Protein AF-A0A9X0DC06-F1 (afdb_monomer_lite)

Sequence (372 aa):
MKLTGHAGETVLLCQMCNAIAQGFMQPWIPALPPPTAPATPSKDKSEKAEKTKDDRVIEYALNTTNGQETKNLVPISTRHPLITSWVFCKQLLNQQMPKNLGHDDENLHSQGPMCRALCAVEMLSLQNNGLPEFTGTCPTLPEIVKLVDGCQWSDNLAELQMWSRLSVLAFNAENHSLVLHCGQRAVAFAESDKCLTKRQPKKPDSIFQHKLVVEQEMLYYGSVVMGQSLMKNMQGKNEIRRDALVCFVNACRFGQKAGNYDLVIAAARHYWNAIKPFIVEPIERELLREPMEAVLECIAAVAANEVGKEDEDDDEDTESAPEKKASKKPVSSKGEKEKKAKDKEGDKKKDKEKEKGKPGQYNHTLCLLRYH

Organism: NCBI:txid174260

Structure (mmCIF, N/CA/C/O backbone):
data_AF-A0A9X0DC06-F1
#
_entry.id   AF-A0A9X0DC06-F1
#
loop_
_atom_site.group_PDB
_atom_site.id
_atom_site.type_symbol
_atom_site.label_atom_id
_atom_site.label_alt_id
_atom_site.label_comp_id
_atom_site.label_asym_id
_atom_site.label_entity_id
_atom_site.label_seq_id
_atom_site.pdbx_PDB_ins_code
_atom_site.Cartn_x
_atom_site.Cartn_y
_atom_site.Cartn_z
_atom_site.occupancy
_atom_site.B_iso_or_equiv
_atom_site.auth_seq_id
_atom_site.auth_comp_id
_atom_site.auth_asym_id
_atom_site.auth_atom_id
_atom_site.pdbx_PDB_model_num
ATOM 1 N N . MET A 1 1 ? -17.030 4.900 -24.691 1.00 37.75 1 MET A N 1
ATOM 2 C CA . MET A 1 1 ? -16.760 3.710 -25.533 1.00 37.75 1 MET A CA 1
ATOM 3 C C . MET A 1 1 ? -16.316 4.172 -26.913 1.00 37.75 1 MET A C 1
ATOM 5 O O . MET A 1 1 ? -17.146 4.745 -27.605 1.00 37.75 1 MET A O 1
ATOM 9 N N . LYS A 1 2 ? -15.026 4.003 -27.244 1.00 32.59 2 LYS A N 1
ATOM 10 C CA . LYS A 1 2 ? -14.332 4.129 -28.556 1.00 32.59 2 LYS A CA 1
ATOM 11 C C . LYS A 1 2 ? -12.847 4.353 -28.197 1.00 32.59 2 LYS A C 1
ATOM 13 O O . LYS A 1 2 ? -12.585 5.307 -27.486 1.00 32.59 2 LYS A O 1
ATOM 18 N N . LEU A 1 3 ? -11.845 3.542 -28.529 1.00 32.47 3 LEU A N 1
ATOM 19 C CA . LEU A 1 3 ? -11.693 2.437 -29.469 1.00 32.47 3 LEU A CA 1
ATOM 20 C C . LEU A 1 3 ? -10.986 1.260 -28.764 1.00 32.47 3 LEU A C 1
ATOM 22 O O . LEU A 1 3 ? -9.855 1.406 -28.319 1.00 32.47 3 LEU A O 1
ATOM 26 N N . THR A 1 4 ? -11.603 0.084 -28.700 1.00 39.72 4 THR A N 1
ATOM 27 C CA . THR A 1 4 ? -10.921 -1.164 -28.313 1.00 39.72 4 THR A CA 1
ATOM 28 C C . THR A 1 4 ? -10.994 -2.112 -29.496 1.00 39.72 4 THR A C 1
ATOM 30 O O . THR A 1 4 ? -11.891 -2.944 -29.579 1.00 39.72 4 THR A O 1
ATOM 33 N N . GLY A 1 5 ? -10.107 -1.891 -30.464 1.00 37.91 5 GLY A N 1
ATOM 34 C CA . GLY A 1 5 ? -9.973 -2.752 -31.640 1.00 37.91 5 GLY A CA 1
ATOM 35 C C . GLY A 1 5 ? -8.599 -3.407 -31.783 1.00 37.91 5 GLY A C 1
ATOM 36 O O . GLY A 1 5 ? -8.527 -4.451 -32.410 1.00 37.91 5 GLY A O 1
ATOM 37 N N . HIS A 1 6 ? -7.526 -2.829 -31.224 1.00 48.56 6 HIS A N 1
ATOM 38 C CA . HIS A 1 6 ? -6.139 -3.316 -31.396 1.00 48.56 6 HIS A CA 1
ATOM 39 C C . HIS A 1 6 ? -5.287 -3.293 -30.105 1.00 48.56 6 HIS A C 1
ATOM 41 O O . HIS A 1 6 ? -4.190 -3.832 -30.090 1.00 48.56 6 HIS A O 1
ATOM 47 N N . ALA A 1 7 ? -5.779 -2.734 -28.990 1.00 56.78 7 ALA A N 1
ATOM 48 C CA . ALA A 1 7 ? -5.004 -2.649 -27.740 1.00 56.78 7 ALA A CA 1
ATOM 49 C C . ALA A 1 7 ? -4.818 -4.007 -27.025 1.00 56.78 7 ALA A C 1
ATOM 51 O O . ALA A 1 7 ? -3.958 -4.137 -26.159 1.00 56.78 7 ALA A O 1
ATOM 52 N N . GLY A 1 8 ? -5.621 -5.021 -27.370 1.00 68.88 8 GLY A N 1
ATOM 53 C CA . GLY A 1 8 ? -5.558 -6.342 -26.736 1.00 68.88 8 GLY A CA 1
ATOM 54 C C . GLY A 1 8 ? -4.259 -7.093 -27.030 1.00 68.88 8 GLY A C 1
ATOM 55 O O . GLY A 1 8 ? -3.718 -7.735 -26.137 1.00 68.88 8 GLY A O 1
ATOM 56 N N . GLU A 1 9 ? -3.723 -6.963 -28.245 1.00 82.75 9 GLU A N 1
ATOM 57 C CA . GLU A 1 9 ? -2.488 -7.644 -28.654 1.00 82.75 9 GLU A CA 1
ATOM 58 C C . GLU A 1 9 ? -1.273 -7.104 -27.895 1.00 82.75 9 GLU A C 1
ATOM 60 O O . GLU A 1 9 ? -0.453 -7.873 -27.397 1.00 82.75 9 GLU A O 1
ATOM 65 N N . THR A 1 10 ? -1.184 -5.782 -27.732 1.00 85.31 10 THR A N 1
ATOM 66 C CA . THR A 1 10 ? -0.095 -5.158 -26.974 1.00 85.31 10 THR A CA 1
ATOM 67 C C . THR A 1 10 ? -0.200 -5.448 -25.477 1.00 85.31 10 THR A C 1
ATOM 69 O O . THR A 1 10 ? 0.815 -5.701 -24.833 1.00 85.31 10 THR A O 1
ATOM 72 N N . VAL A 1 11 ? -1.413 -5.470 -24.912 1.00 88.50 11 VAL A N 1
ATOM 73 C CA . VAL A 1 11 ? -1.619 -5.882 -23.513 1.00 88.50 11 VAL A CA 1
ATOM 74 C C . VAL A 1 11 ? -1.198 -7.339 -23.308 1.00 88.50 11 VAL A C 1
ATOM 76 O O . VAL A 1 11 ? -0.498 -7.634 -22.339 1.00 88.50 11 VAL A O 1
ATOM 79 N N . LEU A 1 12 ? -1.561 -8.233 -24.233 1.00 89.94 12 LEU A N 1
ATOM 80 C CA . LEU A 1 12 ? -1.152 -9.636 -24.192 1.00 89.94 12 LEU A CA 1
ATOM 81 C C . LEU A 1 12 ? 0.372 -9.779 -24.288 1.00 89.94 12 LEU A C 1
ATOM 83 O O . LEU A 1 12 ? 0.961 -10.510 -23.496 1.00 89.94 12 LEU A O 1
ATOM 87 N N . LEU A 1 13 ? 1.023 -9.036 -25.190 1.00 90.38 13 LEU A N 1
ATOM 88 C CA . LEU A 1 13 ? 2.484 -8.986 -25.285 1.00 90.38 13 LEU A CA 1
ATOM 89 C C . LEU A 1 13 ? 3.114 -8.599 -23.941 1.00 90.38 13 LEU A C 1
ATOM 91 O O . LEU A 1 13 ? 4.020 -9.284 -23.475 1.00 90.38 13 LEU A O 1
ATOM 95 N N . CYS A 1 14 ? 2.618 -7.541 -23.290 1.00 89.69 14 CYS A N 1
ATOM 96 C CA . CYS A 1 14 ? 3.100 -7.126 -21.973 1.00 89.69 14 CYS A CA 1
ATOM 97 C C . CYS A 1 14 ? 2.966 -8.243 -20.932 1.00 89.69 14 CYS A C 1
ATOM 99 O O . CYS A 1 14 ? 3.916 -8.519 -20.202 1.00 89.69 14 CYS A O 1
ATOM 101 N N . GLN A 1 15 ? 1.809 -8.905 -20.875 1.00 90.81 15 GLN A N 1
ATOM 102 C CA . GLN A 1 15 ? 1.564 -9.998 -19.933 1.00 90.81 15 GLN A CA 1
ATOM 103 C C . GLN A 1 15 ? 2.491 -11.192 -20.191 1.00 90.81 15 GLN A C 1
ATOM 105 O O . GLN A 1 15 ? 3.092 -11.710 -19.252 1.00 90.81 15 GLN A O 1
ATOM 110 N N . MET A 1 16 ? 2.668 -11.585 -21.456 1.00 92.38 16 MET A N 1
ATOM 111 C CA . MET A 1 16 ? 3.573 -12.670 -21.843 1.00 92.38 16 MET A CA 1
ATOM 112 C C . MET A 1 16 ? 5.028 -12.335 -21.516 1.00 92.38 16 MET A C 1
ATOM 114 O O . MET A 1 16 ? 5.713 -13.150 -20.906 1.00 92.38 16 MET A O 1
ATOM 118 N N . CYS A 1 17 ? 5.503 -11.137 -21.869 1.00 91.06 17 CYS A N 1
ATOM 119 C CA . CYS A 1 17 ? 6.860 -10.697 -21.549 1.00 91.06 17 CYS A CA 1
ATOM 120 C C . CYS A 1 17 ? 7.110 -10.681 -20.037 1.00 91.06 17 CYS A C 1
ATOM 122 O O . CYS A 1 17 ? 8.168 -11.127 -19.597 1.00 91.06 17 CYS A O 1
ATOM 124 N N . ASN A 1 18 ? 6.135 -10.217 -19.247 1.00 90.56 18 ASN A N 1
ATOM 125 C CA . ASN A 1 18 ? 6.227 -10.235 -17.791 1.00 90.56 18 ASN A CA 1
ATOM 126 C C . ASN A 1 18 ? 6.327 -11.669 -17.247 1.00 90.56 18 ASN A C 1
ATOM 128 O O . ASN A 1 18 ? 7.244 -11.968 -16.488 1.00 90.56 18 ASN A O 1
ATOM 132 N N . ALA A 1 19 ? 5.430 -12.563 -17.674 1.00 90.44 19 ALA A N 1
ATOM 133 C CA . ALA A 1 19 ? 5.401 -13.953 -17.219 1.00 90.44 19 ALA A CA 1
ATOM 134 C C . ALA A 1 19 ? 6.678 -14.720 -17.600 1.00 90.44 19 ALA A C 1
ATOM 136 O O . ALA A 1 19 ? 7.254 -15.427 -16.775 1.00 90.44 19 ALA A O 1
ATOM 137 N N . ILE A 1 20 ? 7.153 -14.543 -18.836 1.00 89.31 20 ILE A N 1
ATOM 138 C CA . ILE A 1 20 ? 8.396 -15.152 -19.323 1.00 89.31 20 ILE A CA 1
ATOM 139 C C . ILE A 1 20 ? 9.573 -14.708 -18.454 1.00 89.31 20 ILE A C 1
ATOM 141 O O . ILE A 1 20 ? 10.343 -15.540 -17.980 1.00 89.31 20 ILE A O 1
ATOM 145 N N . ALA A 1 21 ? 9.700 -13.407 -18.204 1.00 87.69 21 ALA A N 1
ATOM 146 C CA . ALA A 1 21 ? 10.814 -12.897 -17.428 1.00 87.69 21 ALA A CA 1
ATOM 147 C C . ALA A 1 21 ? 10.747 -13.293 -15.948 1.00 87.69 21 ALA A C 1
ATOM 149 O O . ALA A 1 21 ? 11.779 -13.607 -15.361 1.00 87.69 21 ALA A O 1
ATOM 150 N N . GLN A 1 22 ? 9.554 -13.359 -15.351 1.00 87.31 22 GLN A N 1
ATOM 151 C CA . GLN A 1 22 ? 9.376 -13.933 -14.013 1.00 87.31 22 GLN A CA 1
ATOM 152 C C . GLN A 1 22 ? 9.826 -15.401 -13.963 1.00 87.31 22 GLN A C 1
ATOM 154 O O . GLN A 1 22 ? 10.554 -15.781 -13.045 1.00 87.31 22 GLN A O 1
ATOM 159 N N . GLY A 1 23 ? 9.468 -16.200 -14.975 1.00 85.56 23 GLY A N 1
ATOM 160 C CA . GLY A 1 23 ? 9.921 -17.586 -15.106 1.00 85.56 23 GLY A CA 1
ATOM 161 C C . GLY A 1 23 ? 11.443 -17.711 -15.195 1.00 85.56 23 GLY A C 1
ATOM 162 O O . GLY A 1 23 ? 12.029 -18.574 -14.548 1.00 85.56 23 GLY A O 1
ATOM 163 N N . PHE A 1 24 ? 12.098 -16.812 -15.930 1.00 83.50 24 PHE A N 1
ATOM 164 C CA . PHE A 1 24 ? 13.556 -16.803 -16.040 1.00 83.50 24 PHE A CA 1
ATOM 165 C C . PHE A 1 24 ? 14.287 -16.294 -14.792 1.00 83.50 24 PHE A C 1
ATOM 167 O O . PHE A 1 24 ? 15.377 -16.774 -14.493 1.00 83.50 24 PHE A O 1
ATOM 174 N N . MET A 1 25 ? 13.704 -15.357 -14.039 1.00 84.38 25 MET A N 1
ATOM 175 C CA . MET A 1 25 ? 14.297 -14.867 -12.789 1.00 84.38 25 MET A CA 1
ATOM 176 C C . MET A 1 25 ? 14.219 -15.900 -11.657 1.00 84.38 25 MET A C 1
ATOM 178 O O . MET A 1 25 ? 15.066 -15.887 -10.764 1.00 84.38 25 MET A O 1
ATOM 182 N N . GLN A 1 26 ? 13.226 -16.799 -11.678 1.00 81.38 26 GLN A N 1
ATOM 183 C CA . GLN A 1 26 ? 12.922 -17.730 -10.583 1.00 81.38 26 GLN A CA 1
ATOM 184 C C . GLN A 1 26 ? 14.123 -18.576 -10.100 1.00 81.38 26 GLN A C 1
ATOM 186 O O . GLN A 1 26 ? 14.298 -18.684 -8.884 1.00 81.38 26 GLN A O 1
ATOM 191 N N . PRO A 1 27 ? 14.998 -19.117 -10.972 1.00 80.50 27 PRO A N 1
ATOM 192 C CA . PRO A 1 27 ? 16.186 -19.864 -10.551 1.00 80.50 27 PRO A CA 1
ATOM 193 C C . PRO A 1 27 ? 17.281 -19.014 -9.891 1.00 80.50 27 PRO A C 1
ATOM 195 O O . PRO A 1 27 ? 18.172 -19.569 -9.253 1.00 80.50 27 PRO A O 1
ATOM 198 N N . TRP A 1 28 ? 17.269 -17.688 -10.060 1.00 72.50 28 TRP A N 1
ATOM 199 C CA . TRP A 1 28 ? 18.312 -16.800 -9.526 1.00 72.50 28 TRP A CA 1
ATOM 200 C C . TRP A 1 28 ? 17.945 -16.162 -8.196 1.00 72.50 28 TRP A C 1
ATOM 202 O O . TRP A 1 28 ? 18.800 -15.535 -7.570 1.00 72.50 28 TRP A O 1
ATOM 212 N N . ILE A 1 29 ? 16.689 -16.292 -7.772 1.00 73.31 29 ILE A N 1
ATOM 213 C CA . ILE A 1 29 ? 16.253 -15.829 -6.461 1.00 73.31 29 ILE A CA 1
ATOM 214 C C . ILE A 1 29 ? 16.971 -16.702 -5.425 1.00 73.31 29 ILE A C 1
ATOM 216 O O . ILE A 1 29 ? 16.759 -17.918 -5.416 1.00 73.31 29 ILE A O 1
ATOM 220 N N . PRO A 1 30 ? 17.831 -16.127 -4.561 1.00 68.62 30 PRO A N 1
ATOM 221 C CA . PRO A 1 30 ? 18.545 -16.913 -3.569 1.00 68.62 30 PRO A CA 1
ATOM 222 C C . PRO A 1 30 ? 17.551 -17.679 -2.696 1.00 68.62 30 PRO A C 1
ATOM 224 O O . PRO A 1 30 ? 16.641 -17.085 -2.112 1.00 68.62 30 PRO A O 1
ATOM 227 N N . ALA A 1 31 ? 17.717 -18.999 -2.599 1.00 62.94 31 ALA A N 1
ATOM 228 C CA . ALA A 1 31 ? 16.941 -19.790 -1.657 1.00 62.94 31 ALA A CA 1
ATOM 229 C C . ALA A 1 31 ? 17.215 -19.270 -0.239 1.00 62.94 31 ALA A C 1
ATOM 231 O O . ALA A 1 31 ? 18.373 -19.066 0.136 1.00 62.94 31 ALA A O 1
ATOM 232 N N . LEU A 1 32 ? 16.159 -19.058 0.551 1.00 52.00 32 LEU A N 1
ATOM 233 C CA . LEU A 1 32 ? 16.320 -18.741 1.968 1.00 52.00 32 LEU A CA 1
ATOM 234 C C . LEU A 1 32 ? 17.136 -19.873 2.610 1.00 52.00 32 LEU A C 1
ATOM 236 O O . LEU A 1 32 ? 16.722 -21.033 2.511 1.00 52.00 32 LEU A O 1
ATOM 240 N N . PRO A 1 33 ? 18.296 -19.589 3.230 1.00 48.53 33 PRO A N 1
ATOM 241 C CA . PRO A 1 33 ? 19.086 -20.647 3.830 1.00 48.53 33 PRO A CA 1
ATOM 242 C C . PRO A 1 33 ? 18.276 -21.289 4.968 1.00 48.53 33 PRO A C 1
ATOM 244 O O . PRO A 1 33 ? 17.746 -20.564 5.818 1.00 48.53 33 PRO A O 1
ATOM 247 N N . PRO A 1 34 ? 18.169 -22.631 5.032 1.00 45.00 34 PRO A N 1
ATOM 248 C CA . PRO A 1 34 ? 17.686 -23.282 6.239 1.00 45.00 34 PRO A CA 1
ATOM 249 C C . PRO A 1 34 ? 18.628 -22.932 7.409 1.00 45.00 34 PRO A C 1
ATOM 251 O O . PRO A 1 34 ? 19.817 -22.701 7.173 1.00 45.00 34 PRO A O 1
ATOM 254 N N . PRO A 1 35 ? 18.158 -22.915 8.673 1.00 51.41 35 PRO A N 1
ATOM 255 C CA . PRO A 1 35 ? 18.914 -22.382 9.818 1.00 51.41 35 PRO A CA 1
ATOM 256 C C . PRO A 1 35 ? 20.259 -23.066 10.135 1.00 51.41 35 PRO A C 1
ATOM 258 O O . PRO A 1 35 ? 20.906 -22.711 11.113 1.00 51.41 35 PRO A O 1
ATOM 261 N N . THR A 1 36 ? 20.682 -24.075 9.374 1.00 46.16 36 THR A N 1
ATOM 262 C CA . THR A 1 36 ? 21.887 -24.874 9.626 1.00 46.16 36 THR A CA 1
ATOM 263 C C . THR A 1 36 ? 22.417 -25.484 8.324 1.00 46.16 36 THR A C 1
ATOM 265 O O . THR A 1 36 ? 22.224 -26.663 8.058 1.00 46.16 36 THR A O 1
ATOM 268 N N . ALA A 1 37 ? 23.116 -24.707 7.494 1.00 37.41 37 ALA A N 1
ATOM 269 C CA . ALA A 1 37 ? 24.049 -25.278 6.517 1.00 37.41 37 ALA A CA 1
ATOM 270 C C . ALA A 1 37 ? 25.133 -24.260 6.109 1.00 37.41 37 ALA A C 1
ATOM 272 O O . ALA A 1 37 ? 24.798 -23.121 5.779 1.00 37.41 37 ALA A O 1
ATOM 273 N N . PRO A 1 38 ? 26.426 -24.635 6.119 1.00 39.84 38 PRO A N 1
ATOM 274 C CA . PRO A 1 38 ? 27.499 -23.789 5.605 1.00 39.84 38 PRO A CA 1
ATOM 275 C C . PRO A 1 38 ? 27.476 -23.726 4.069 1.00 39.84 38 PRO A C 1
ATOM 277 O O . PRO A 1 38 ? 27.311 -24.738 3.390 1.00 39.84 38 PRO A O 1
ATOM 280 N N . ALA A 1 39 ? 27.658 -22.519 3.531 1.00 37.78 39 ALA A N 1
ATOM 281 C CA . ALA A 1 39 ? 27.625 -22.228 2.102 1.00 37.78 39 ALA A CA 1
ATOM 282 C C . ALA A 1 39 ? 28.850 -22.792 1.358 1.00 37.78 39 ALA A C 1
ATOM 284 O O . ALA A 1 39 ? 29.994 -22.520 1.726 1.00 37.78 39 ALA A O 1
ATOM 285 N N . THR A 1 40 ? 28.613 -23.514 0.262 1.00 35.03 40 THR A N 1
ATOM 286 C CA . THR A 1 40 ? 29.635 -23.872 -0.736 1.00 35.03 40 THR A CA 1
ATOM 287 C C . THR A 1 40 ? 29.491 -23.002 -1.990 1.00 35.03 40 THR A C 1
ATOM 289 O O . THR A 1 40 ? 28.387 -22.926 -2.531 1.00 35.03 40 THR A O 1
ATOM 292 N N . PRO A 1 41 ? 30.569 -22.379 -2.503 1.00 38.69 41 PRO A N 1
ATOM 293 C CA . PRO A 1 41 ? 30.513 -21.563 -3.715 1.00 38.69 41 PRO A CA 1
ATOM 294 C C . PRO A 1 41 ? 30.568 -22.433 -4.984 1.00 38.69 41 PRO A C 1
ATOM 296 O O . PRO A 1 41 ? 31.424 -23.311 -5.102 1.00 38.69 41 PRO A O 1
ATOM 299 N N . SER A 1 42 ? 29.683 -22.167 -5.952 1.00 39.44 42 SER A N 1
ATOM 300 C CA . SER A 1 42 ? 29.650 -22.836 -7.268 1.00 39.44 42 SER A CA 1
ATOM 301 C C . SER A 1 42 ? 30.023 -21.880 -8.418 1.00 39.44 42 SER A C 1
ATOM 303 O O . SER A 1 42 ? 29.885 -20.669 -8.302 1.00 39.44 42 SER A O 1
ATOM 305 N N . LYS A 1 43 ? 30.582 -22.453 -9.497 1.00 37.09 43 LYS A N 1
ATOM 306 C CA . LYS A 1 43 ? 31.331 -21.824 -10.613 1.00 37.09 43 LYS A CA 1
ATOM 307 C C . LYS A 1 43 ? 30.521 -20.864 -11.508 1.00 37.09 43 LYS A C 1
ATOM 309 O O . LYS A 1 43 ? 29.455 -21.206 -11.993 1.00 37.09 43 LYS A O 1
ATOM 314 N N . ASP A 1 44 ? 31.160 -19.759 -11.904 1.00 47.25 44 ASP A N 1
ATOM 315 C CA . ASP A 1 44 ? 30.485 -18.490 -12.231 1.00 47.25 44 ASP A CA 1
ATOM 316 C C . ASP A 1 44 ? 30.731 -17.943 -13.666 1.00 47.25 44 ASP A C 1
ATOM 318 O O . ASP A 1 44 ? 30.886 -16.742 -13.881 1.00 47.25 44 ASP A O 1
ATOM 322 N N . LYS A 1 45 ? 30.860 -18.800 -14.694 1.00 37.03 45 LYS A N 1
ATOM 323 C CA . LYS A 1 45 ? 31.166 -18.320 -16.072 1.00 37.03 45 LYS A CA 1
ATOM 324 C C . LYS A 1 45 ? 30.174 -18.701 -17.173 1.00 37.03 45 LYS A C 1
ATOM 326 O O . LYS A 1 45 ? 30.210 -18.064 -18.220 1.00 37.03 45 LYS A O 1
ATOM 331 N N . SER A 1 46 ? 29.265 -19.650 -16.940 1.00 41.22 46 SER A N 1
ATOM 332 C CA . SER A 1 46 ? 28.209 -19.999 -17.910 1.00 41.22 46 SER A CA 1
ATOM 333 C C . SER A 1 46 ? 26.892 -19.244 -17.671 1.00 41.22 46 SER A C 1
ATOM 335 O O . SER A 1 46 ? 26.135 -19.037 -18.611 1.00 41.22 46 SER A O 1
ATOM 337 N N . GLU A 1 47 ? 26.631 -18.776 -16.445 1.00 50.22 47 GLU A N 1
ATOM 338 C CA . GLU A 1 47 ? 25.340 -18.173 -16.067 1.00 50.22 47 GLU A CA 1
ATOM 339 C C . GLU A 1 47 ? 25.118 -16.745 -16.596 1.00 50.22 47 GLU A C 1
ATOM 341 O O . GLU A 1 47 ? 23.981 -16.329 -16.797 1.00 50.22 47 GLU A O 1
ATOM 346 N N . LYS A 1 48 ? 26.178 -15.964 -16.850 1.00 48.81 48 LYS A N 1
ATOM 347 C CA . LYS A 1 48 ? 26.049 -14.549 -17.265 1.00 48.81 48 LYS A CA 1
ATOM 348 C C . LYS A 1 48 ? 25.417 -14.349 -18.652 1.00 48.81 48 LYS A C 1
ATOM 350 O O . LYS A 1 48 ? 24.810 -13.307 -18.897 1.00 48.81 48 LYS A O 1
ATOM 355 N N . ALA A 1 49 ? 25.578 -15.313 -19.560 1.00 45.12 49 ALA A N 1
ATOM 356 C CA . ALA A 1 49 ? 25.082 -15.222 -20.938 1.00 45.12 49 ALA A CA 1
ATOM 357 C C . ALA A 1 49 ? 23.593 -15.594 -21.069 1.00 45.12 49 ALA A C 1
ATOM 359 O O . ALA A 1 49 ? 22.919 -15.136 -21.989 1.00 45.12 49 ALA A O 1
ATOM 360 N N . GLU A 1 50 ? 23.078 -16.410 -20.148 1.00 51.66 50 GLU A N 1
ATOM 361 C CA . GLU A 1 50 ? 21.647 -16.709 -20.045 1.00 51.66 50 GLU A CA 1
ATOM 362 C C . GLU A 1 50 ? 20.929 -15.572 -19.310 1.00 51.66 50 GLU A C 1
ATOM 364 O O . GLU A 1 50 ? 19.945 -15.047 -19.821 1.00 51.66 50 GLU A O 1
ATOM 369 N N . LYS A 1 51 ? 21.566 -15.039 -18.253 1.00 55.16 51 LYS A N 1
ATOM 370 C CA . LYS A 1 51 ? 21.112 -13.874 -17.476 1.00 55.16 51 LYS A CA 1
ATOM 371 C C . LYS A 1 51 ? 20.816 -12.596 -18.273 1.00 55.16 51 LYS A C 1
ATOM 373 O O . LYS A 1 51 ? 20.088 -11.723 -17.815 1.00 55.16 51 LYS A O 1
ATOM 378 N N . THR A 1 52 ? 21.386 -12.461 -19.468 1.00 56.91 52 THR A N 1
ATOM 379 C CA . THR A 1 52 ? 21.245 -11.275 -20.331 1.00 56.91 52 THR A CA 1
ATOM 380 C C . THR A 1 52 ? 20.100 -11.367 -21.339 1.00 56.91 52 THR A C 1
ATOM 382 O O . THR A 1 52 ? 19.809 -10.370 -21.996 1.00 56.91 52 THR A O 1
ATOM 385 N N . LYS A 1 53 ? 19.438 -12.522 -21.501 1.00 59.25 53 LYS A N 1
ATOM 386 C CA . LYS A 1 53 ? 18.279 -12.645 -22.405 1.00 59.25 53 LYS A CA 1
ATOM 387 C C . LYS A 1 53 ? 16.992 -12.089 -21.785 1.00 59.25 53 LYS A C 1
ATOM 389 O O . LYS A 1 53 ? 16.147 -11.591 -22.523 1.00 59.25 53 LYS A O 1
ATOM 394 N N . ASP A 1 54 ? 16.898 -12.079 -20.461 1.00 58.59 54 ASP A N 1
ATOM 395 C CA . ASP A 1 54 ? 15.640 -11.850 -19.731 1.00 58.59 54 ASP A CA 1
ATOM 396 C C . ASP A 1 54 ? 15.345 -10.368 -19.520 1.00 58.59 54 ASP A C 1
ATOM 398 O O . ASP A 1 54 ? 14.227 -9.901 -19.745 1.00 58.59 54 ASP A O 1
ATOM 402 N N . ASP A 1 55 ? 16.396 -9.600 -19.236 1.00 70.50 55 ASP A N 1
ATOM 403 C CA . ASP A 1 55 ? 16.388 -8.139 -19.284 1.00 70.50 55 ASP A CA 1
ATOM 404 C C . ASP A 1 55 ? 15.891 -7.628 -20.650 1.00 70.50 55 ASP A C 1
ATOM 406 O O . ASP A 1 55 ? 15.049 -6.736 -20.724 1.00 70.50 55 ASP A O 1
ATOM 410 N N . ARG A 1 56 ? 16.302 -8.281 -21.750 1.00 78.81 56 ARG A N 1
ATOM 411 C CA . ARG A 1 56 ? 15.923 -7.872 -23.115 1.00 78.81 56 ARG A CA 1
ATOM 412 C C . ARG A 1 56 ? 14.437 -8.064 -23.408 1.00 78.81 56 ARG A C 1
ATOM 414 O O . ARG A 1 56 ? 13.892 -7.293 -24.194 1.00 78.81 56 ARG A O 1
ATOM 421 N N . VAL A 1 57 ? 13.779 -9.064 -22.813 1.00 86.44 57 VAL A N 1
ATOM 422 C CA . V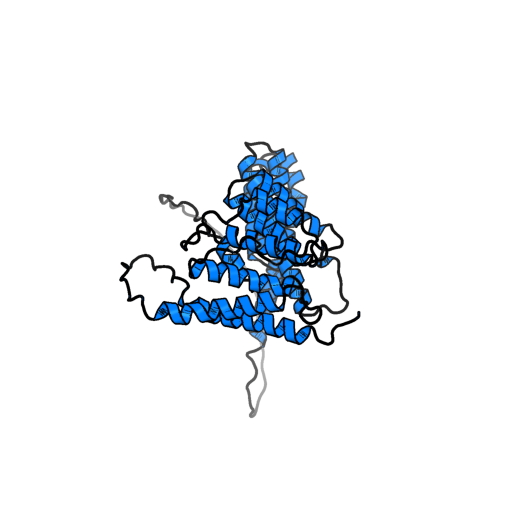AL A 1 57 ? 12.344 -9.322 -23.037 1.00 86.44 57 VAL A CA 1
ATOM 423 C C . VAL A 1 57 ? 11.488 -8.272 -22.328 1.00 86.44 57 VAL A C 1
ATOM 425 O O . VAL A 1 57 ? 10.581 -7.711 -22.949 1.00 86.44 57 VAL A O 1
ATOM 428 N N . ILE A 1 58 ? 11.788 -7.955 -21.062 1.00 88.00 58 ILE A N 1
ATOM 429 C CA . ILE A 1 58 ? 11.045 -6.910 -20.341 1.00 88.00 58 ILE A CA 1
ATOM 430 C C . ILE A 1 58 ? 11.349 -5.528 -20.926 1.00 88.00 58 ILE A C 1
ATOM 432 O O . ILE A 1 58 ? 10.423 -4.747 -21.154 1.00 88.00 58 ILE A O 1
ATOM 436 N N . GLU A 1 59 ? 12.616 -5.221 -21.223 1.00 87.56 59 GLU A N 1
ATOM 437 C CA . GLU A 1 59 ? 12.983 -3.945 -21.844 1.00 87.56 59 GLU A CA 1
ATOM 438 C C . GLU A 1 59 ? 12.305 -3.759 -23.200 1.00 87.56 59 GLU A C 1
ATOM 440 O O . GLU A 1 59 ? 11.831 -2.665 -23.503 1.00 87.56 59 GLU A O 1
ATOM 445 N N . TYR A 1 60 ? 12.193 -4.821 -24.005 1.00 87.62 60 TYR A N 1
ATOM 446 C CA . TYR A 1 60 ? 11.448 -4.767 -25.259 1.00 87.62 60 TYR A CA 1
ATOM 447 C C . TYR A 1 60 ? 9.986 -4.362 -25.036 1.00 87.62 60 TYR A C 1
ATOM 449 O O . TYR A 1 60 ? 9.501 -3.446 -25.703 1.00 87.62 60 TYR A O 1
ATOM 457 N N . ALA A 1 61 ? 9.290 -4.978 -24.075 1.00 88.69 61 ALA A N 1
ATOM 458 C CA . ALA A 1 61 ? 7.902 -4.634 -23.768 1.00 88.69 61 ALA A CA 1
ATOM 459 C C . ALA A 1 61 ? 7.759 -3.195 -23.238 1.00 88.69 61 ALA A C 1
ATOM 461 O O . ALA A 1 61 ? 6.870 -2.456 -23.676 1.00 88.69 61 ALA A O 1
ATOM 462 N N . LEU A 1 62 ? 8.654 -2.768 -22.340 1.00 87.81 62 LEU A N 1
ATOM 463 C CA . LEU A 1 62 ? 8.663 -1.412 -21.782 1.00 87.81 62 LEU A CA 1
ATOM 464 C C . LEU A 1 62 ? 8.913 -0.344 -22.851 1.00 87.81 62 LEU A C 1
ATOM 466 O O . LEU A 1 62 ? 8.227 0.683 -22.837 1.00 87.81 62 LEU A O 1
ATOM 470 N N . ASN A 1 63 ? 9.843 -0.606 -23.775 1.00 86.38 63 ASN A N 1
ATOM 471 C CA . ASN A 1 63 ? 10.173 0.269 -24.899 1.00 86.38 63 ASN A CA 1
ATOM 472 C C . ASN A 1 63 ? 9.057 0.300 -25.944 1.00 86.38 63 ASN A C 1
ATOM 474 O O . ASN A 1 63 ? 8.722 1.367 -26.443 1.00 86.38 63 ASN A O 1
ATOM 478 N N . THR A 1 64 ? 8.436 -0.841 -26.241 1.00 85.75 64 THR A N 1
ATOM 479 C CA . THR A 1 64 ? 7.326 -0.924 -27.207 1.00 85.75 64 THR A CA 1
ATOM 480 C C . THR A 1 64 ? 6.115 -0.123 -26.733 1.00 85.75 64 THR A C 1
ATOM 482 O O . THR A 1 64 ? 5.451 0.538 -27.529 1.00 85.75 64 THR A O 1
ATOM 485 N N . THR A 1 65 ? 5.846 -0.145 -25.426 1.00 85.50 65 THR A N 1
ATOM 486 C CA . THR A 1 65 ? 4.676 0.505 -24.816 1.00 85.50 65 THR A CA 1
ATOM 487 C C . THR A 1 65 ? 4.983 1.864 -24.188 1.00 85.50 65 THR A C 1
ATOM 489 O O . THR A 1 65 ? 4.221 2.350 -23.355 1.00 85.50 65 THR A O 1
ATOM 492 N N . ASN A 1 66 ? 6.101 2.493 -24.564 1.00 79.12 66 ASN A N 1
ATOM 493 C CA . ASN A 1 66 ? 6.598 3.740 -23.967 1.00 79.12 66 ASN A CA 1
ATOM 494 C C . ASN A 1 66 ? 5.7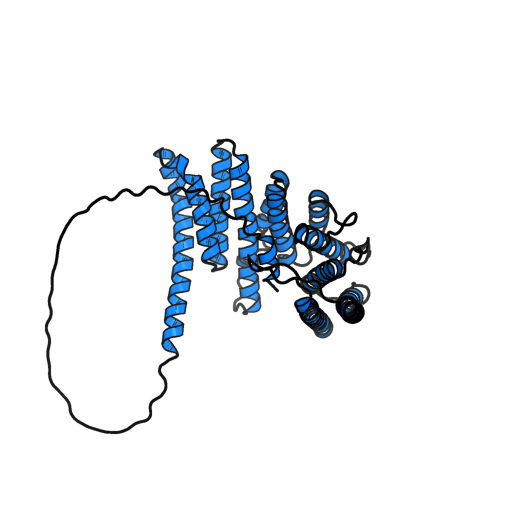42 4.992 -24.253 1.00 79.12 66 ASN A C 1
ATOM 496 O O . ASN A 1 66 ? 6.045 6.060 -23.729 1.00 79.12 66 ASN A O 1
ATOM 500 N N . GLY A 1 67 ? 4.693 4.868 -25.069 1.00 76.31 67 GLY A N 1
ATOM 501 C CA . GLY A 1 67 ? 3.774 5.953 -25.407 1.00 76.31 67 GLY A CA 1
ATOM 502 C C . GLY A 1 67 ? 4.069 6.683 -26.718 1.00 76.31 67 GLY A C 1
ATOM 503 O O . GLY A 1 67 ? 3.250 7.500 -27.123 1.00 76.31 67 GLY A O 1
ATOM 504 N N . GLN A 1 68 ? 5.168 6.359 -27.410 1.00 75.44 68 GLN A N 1
ATOM 505 C CA . GLN A 1 68 ? 5.527 6.980 -28.694 1.00 75.44 68 GLN A CA 1
ATOM 506 C C . GLN A 1 68 ? 4.564 6.608 -29.826 1.00 75.44 68 GLN A C 1
ATOM 508 O O . GLN A 1 68 ? 4.205 7.439 -30.657 1.00 75.44 68 GLN A O 1
ATOM 513 N N . GLU A 1 69 ? 4.115 5.353 -29.859 1.00 77.50 69 GLU A N 1
ATOM 514 C CA . GLU A 1 69 ? 3.175 4.868 -30.867 1.00 77.50 69 GLU A CA 1
ATOM 515 C C . GLU A 1 69 ? 1.786 4.681 -30.252 1.00 77.50 69 GLU A C 1
ATOM 517 O O . GLU A 1 69 ? 1.595 3.859 -29.355 1.00 77.50 69 GLU A O 1
ATOM 522 N N . THR A 1 70 ? 0.781 5.387 -30.780 1.00 79.69 70 THR A N 1
ATOM 523 C CA . THR A 1 70 ? -0.607 5.318 -30.282 1.00 79.69 70 THR A CA 1
ATOM 524 C C . THR A 1 70 ? -1.196 3.908 -30.329 1.00 79.69 70 THR A C 1
ATOM 526 O O . THR A 1 70 ? -1.993 3.543 -29.467 1.00 79.69 70 THR A O 1
ATOM 529 N N . LYS A 1 71 ? -0.776 3.095 -31.306 1.00 80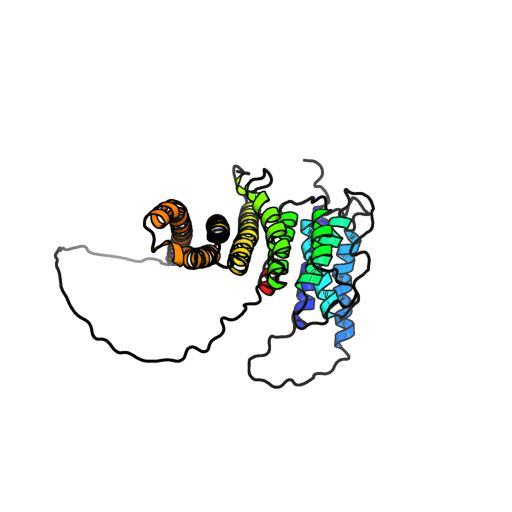.00 71 LYS A N 1
ATOM 530 C CA . LYS A 1 71 ? -1.170 1.684 -31.448 1.00 80.00 71 LYS A CA 1
ATOM 531 C C . LYS A 1 71 ? -0.644 0.778 -30.326 1.00 80.00 71 LYS A C 1
ATOM 533 O O . LYS A 1 71 ? -1.259 -0.249 -30.078 1.00 80.00 71 LYS A O 1
ATOM 538 N N . ASN A 1 72 ? 0.430 1.169 -29.635 1.00 82.75 72 ASN A N 1
ATOM 539 C CA . ASN A 1 72 ? 1.038 0.385 -28.554 1.00 82.75 72 ASN A CA 1
ATOM 540 C C . ASN A 1 72 ? 0.691 0.943 -27.163 1.00 82.75 72 ASN A C 1
ATOM 542 O O . ASN A 1 72 ? 1.313 0.566 -26.166 1.00 82.75 72 ASN A O 1
ATOM 546 N N . LEU A 1 73 ? -0.261 1.876 -27.076 1.00 83.44 73 LEU A N 1
ATOM 547 C CA . LEU A 1 73 ? -0.697 2.418 -25.796 1.00 83.44 73 LEU A CA 1
ATOM 548 C C . LEU A 1 73 ? -1.427 1.344 -24.995 1.00 83.44 73 LEU A C 1
ATOM 550 O O . LEU A 1 73 ? -2.422 0.773 -25.441 1.00 83.44 73 LEU A O 1
ATOM 554 N N . VAL A 1 74 ? -0.951 1.123 -23.775 1.00 86.50 74 VAL A N 1
ATOM 555 C CA . VAL A 1 74 ? -1.572 0.223 -22.802 1.00 86.50 74 VAL A CA 1
ATOM 556 C C . VAL A 1 74 ? -1.901 0.995 -21.521 1.00 86.50 74 VAL A C 1
ATOM 558 O O . VAL A 1 74 ? -1.277 2.024 -21.250 1.00 86.50 74 VAL A O 1
ATOM 561 N N . PRO A 1 75 ? -2.878 0.547 -20.717 1.00 89.06 75 PRO A N 1
ATOM 562 C CA . PRO A 1 75 ? -3.155 1.147 -19.414 1.00 89.06 75 PRO A CA 1
ATOM 563 C C . PRO A 1 75 ? -1.936 1.117 -18.482 1.00 89.06 75 PRO A C 1
ATOM 565 O O . PRO A 1 75 ? -1.128 0.187 -18.532 1.00 89.06 75 PRO A O 1
ATOM 568 N N . ILE A 1 76 ? -1.838 2.085 -17.564 1.00 88.94 76 ILE A N 1
ATOM 569 C CA . ILE A 1 76 ? -0.744 2.121 -16.579 1.00 88.94 76 ILE A CA 1
ATOM 570 C C . ILE A 1 76 ? -0.717 0.862 -15.699 1.00 88.94 76 ILE A C 1
ATOM 572 O O . ILE A 1 76 ? 0.356 0.368 -15.363 1.00 88.94 76 ILE A O 1
ATOM 576 N N . SER A 1 77 ? -1.883 0.278 -15.406 1.00 88.00 77 SER A N 1
ATOM 577 C CA . SER A 1 77 ? -2.002 -0.991 -14.681 1.00 88.00 77 SER A CA 1
ATOM 578 C C . SER A 1 77 ? -1.393 -2.179 -15.430 1.00 88.00 77 SER A C 1
ATOM 580 O O . SER A 1 77 ? -0.966 -3.132 -14.791 1.00 88.00 77 SER A O 1
ATOM 582 N N . THR A 1 78 ? -1.275 -2.122 -16.760 1.00 89.25 78 THR A N 1
ATOM 583 C CA . THR A 1 78 ? -0.543 -3.125 -17.551 1.00 89.25 78 THR A CA 1
ATOM 584 C C . THR A 1 78 ? 0.969 -2.894 -17.507 1.00 89.25 78 THR A C 1
ATOM 586 O O . THR A 1 78 ? 1.737 -3.854 -17.532 1.00 89.25 78 THR A O 1
ATOM 589 N N . ARG A 1 79 ? 1.420 -1.636 -17.416 1.00 89.75 79 ARG A N 1
ATOM 590 C CA . ARG A 1 79 ? 2.853 -1.309 -17.305 1.00 89.75 79 ARG A CA 1
ATOM 591 C C . ARG A 1 79 ? 3.418 -1.557 -15.914 1.00 89.75 79 ARG A C 1
ATOM 593 O O . ARG A 1 79 ? 4.602 -1.854 -15.808 1.00 89.75 79 ARG A O 1
ATOM 600 N N . HIS A 1 80 ? 2.610 -1.433 -14.865 1.00 91.38 80 HIS A N 1
ATOM 601 C CA . HIS A 1 80 ? 3.092 -1.552 -13.492 1.00 91.38 80 HIS A CA 1
ATOM 602 C C . HIS A 1 80 ? 3.809 -2.892 -13.217 1.00 91.38 80 HIS A C 1
ATOM 604 O O . HIS A 1 80 ? 4.983 -2.823 -12.856 1.00 91.38 80 HIS A O 1
ATOM 610 N N . PRO A 1 81 ? 3.232 -4.080 -13.504 1.00 91.44 81 PRO A N 1
ATOM 611 C CA . PRO A 1 81 ? 3.934 -5.351 -13.293 1.00 91.44 81 PRO A CA 1
ATOM 612 C C . PRO A 1 81 ? 5.238 -5.473 -14.093 1.00 91.44 81 PRO A C 1
ATOM 614 O O . PRO A 1 81 ? 6.223 -6.005 -13.587 1.00 91.44 81 PRO A O 1
ATOM 617 N N . LEU A 1 82 ? 5.278 -4.931 -15.318 1.00 90.38 82 LEU A N 1
ATOM 618 C CA . LEU A 1 82 ? 6.505 -4.895 -16.120 1.00 90.38 82 LEU A CA 1
ATOM 619 C C . LEU A 1 82 ? 7.598 -4.066 -15.445 1.00 90.38 82 LEU A C 1
ATOM 621 O O . LEU A 1 82 ? 8.749 -4.487 -15.428 1.00 90.38 82 LEU A O 1
ATOM 625 N N . ILE A 1 83 ? 7.251 -2.900 -14.891 1.00 91.94 83 ILE A N 1
ATOM 626 C CA . ILE A 1 83 ? 8.194 -2.051 -14.154 1.00 91.94 83 ILE A CA 1
ATOM 627 C C . ILE A 1 83 ? 8.683 -2.781 -12.903 1.00 91.94 83 ILE A C 1
ATOM 629 O O . ILE A 1 83 ? 9.888 -2.825 -12.677 1.00 91.94 83 ILE A O 1
ATOM 633 N N . THR A 1 84 ? 7.788 -3.403 -12.133 1.00 92.06 84 THR A N 1
ATOM 634 C CA . THR A 1 84 ? 8.147 -4.195 -10.948 1.00 92.06 84 THR A CA 1
ATOM 635 C C . THR A 1 84 ? 9.157 -5.291 -11.296 1.00 92.06 84 THR A C 1
ATOM 637 O O . THR A 1 84 ? 10.242 -5.345 -10.714 1.00 92.06 84 THR A O 1
ATOM 640 N N . SER A 1 85 ? 8.852 -6.114 -12.303 1.00 91.25 85 SER A N 1
ATOM 641 C CA . SER A 1 85 ? 9.743 -7.187 -12.759 1.00 91.25 85 SER A CA 1
ATOM 642 C C . SER A 1 85 ? 11.060 -6.651 -13.321 1.00 91.25 85 SER A C 1
ATOM 644 O O . SER A 1 85 ? 12.115 -7.230 -13.077 1.00 91.25 85 SER A O 1
ATOM 646 N N . TRP A 1 86 ? 11.028 -5.534 -14.048 1.00 91.19 86 TRP A N 1
ATOM 647 C CA . TRP A 1 86 ? 12.223 -4.905 -14.604 1.00 91.19 86 TRP A CA 1
ATOM 648 C C . TRP A 1 86 ? 13.164 -4.392 -13.518 1.00 91.19 86 TRP A C 1
ATOM 650 O O . TRP A 1 86 ? 14.348 -4.714 -13.548 1.00 91.19 86 TRP A O 1
ATOM 660 N N . VAL A 1 87 ? 12.653 -3.642 -12.536 1.00 91.50 87 VAL A N 1
ATOM 661 C CA . VAL A 1 87 ? 13.464 -3.128 -11.421 1.00 91.50 87 VAL A CA 1
ATOM 662 C C . VAL A 1 87 ? 14.089 -4.291 -10.652 1.00 91.50 87 VAL A C 1
ATOM 664 O O . VAL A 1 87 ? 15.285 -4.265 -10.362 1.00 91.50 87 VAL A O 1
ATOM 667 N N . PHE A 1 88 ? 13.317 -5.344 -10.382 1.00 90.69 88 PHE A N 1
ATOM 668 C CA . PHE A 1 88 ? 13.838 -6.536 -9.720 1.00 90.69 88 PHE A CA 1
ATOM 669 C C . PHE A 1 88 ? 14.922 -7.242 -10.550 1.00 90.69 88 PHE A C 1
ATOM 671 O O . PHE A 1 88 ? 15.983 -7.576 -10.021 1.00 90.69 88 PHE A O 1
ATOM 678 N N . CYS A 1 89 ? 14.717 -7.386 -11.864 1.00 88.69 89 CYS A N 1
ATOM 679 C CA . CYS A 1 89 ? 15.715 -7.928 -12.787 1.00 88.69 89 CYS A CA 1
ATOM 680 C C . CYS A 1 89 ? 17.012 -7.102 -12.765 1.00 88.69 89 CYS A C 1
ATOM 682 O O . CYS A 1 89 ? 18.103 -7.657 -12.619 1.00 88.69 89 CYS A O 1
ATOM 684 N N . LYS A 1 90 ? 16.916 -5.765 -12.811 1.00 88.38 90 LYS A N 1
ATOM 685 C CA . LYS A 1 90 ? 18.081 -4.873 -12.701 1.00 88.38 90 LYS A CA 1
ATOM 686 C C . LYS A 1 90 ? 18.834 -5.071 -11.388 1.00 88.38 90 LYS A C 1
ATOM 688 O O . LYS A 1 90 ? 20.066 -5.103 -11.410 1.00 88.38 90 LYS A O 1
ATOM 693 N N . GLN A 1 91 ? 18.122 -5.268 -10.276 1.00 89.94 91 GLN A N 1
ATOM 694 C CA . GLN A 1 91 ? 18.739 -5.563 -8.982 1.00 89.94 91 GLN A CA 1
ATOM 695 C C . GLN A 1 91 ? 19.492 -6.899 -8.992 1.00 89.94 91 GLN A C 1
ATOM 697 O O . GLN A 1 91 ? 20.660 -6.952 -8.607 1.00 89.94 91 GLN A O 1
ATOM 702 N N . LEU A 1 92 ? 18.849 -7.970 -9.476 1.00 87.38 92 LEU A N 1
ATOM 703 C CA . LEU A 1 92 ? 19.443 -9.310 -9.572 1.00 87.38 92 LEU A CA 1
ATOM 704 C C . LEU A 1 92 ? 20.714 -9.317 -10.429 1.00 87.38 92 LEU A C 1
ATOM 706 O O . LEU A 1 92 ? 21.686 -10.002 -10.111 1.00 87.38 92 LEU A O 1
ATOM 710 N N . LEU A 1 93 ? 20.720 -8.535 -11.507 1.00 85.94 93 LEU A N 1
ATOM 711 C CA . LEU A 1 93 ? 21.852 -8.418 -12.424 1.00 85.94 93 LEU A CA 1
ATOM 712 C C . LEU A 1 93 ? 22.902 -7.390 -11.974 1.00 85.94 93 LEU A C 1
ATOM 714 O O . LEU A 1 93 ? 23.920 -7.237 -12.654 1.00 85.94 93 LEU A O 1
ATOM 718 N N . ASN A 1 94 ? 22.672 -6.698 -10.852 1.00 87.44 94 ASN A N 1
ATOM 719 C CA . ASN A 1 94 ? 23.483 -5.580 -10.369 1.00 87.44 94 ASN A CA 1
ATOM 720 C C . ASN A 1 94 ? 23.751 -4.531 -11.468 1.00 87.44 94 ASN A C 1
ATOM 722 O O . ASN A 1 94 ? 24.878 -4.069 -11.671 1.00 87.44 94 ASN A O 1
ATOM 726 N N . GLN A 1 95 ? 22.714 -4.214 -12.241 1.00 86.56 95 GLN A N 1
ATOM 727 C CA . GLN A 1 95 ? 22.773 -3.230 -13.312 1.00 86.56 95 GLN A CA 1
ATOM 728 C C . GLN A 1 95 ? 22.339 -1.855 -12.803 1.00 86.56 95 GLN A C 1
ATOM 730 O O . GLN A 1 95 ? 21.463 -1.729 -11.950 1.00 86.56 95 GLN A O 1
ATOM 735 N N . GLN A 1 96 ? 22.945 -0.802 -13.354 1.00 83.00 96 GLN A N 1
ATOM 736 C CA . GLN A 1 96 ? 22.556 0.564 -13.017 1.00 83.00 96 GLN A CA 1
ATOM 737 C C . GLN A 1 96 ? 21.164 0.888 -13.558 1.00 83.00 96 GLN A C 1
ATOM 739 O O . GLN A 1 96 ? 20.822 0.536 -14.689 1.00 83.00 96 GLN A O 1
ATOM 744 N N . MET A 1 97 ? 20.395 1.628 -12.763 1.00 85.00 97 MET A N 1
ATOM 745 C CA . MET A 1 97 ? 19.099 2.139 -13.185 1.00 85.00 97 MET A CA 1
ATOM 746 C C . MET A 1 97 ? 19.271 3.344 -14.123 1.00 85.00 97 MET A C 1
ATOM 748 O O . MET A 1 97 ? 20.069 4.242 -13.828 1.00 85.00 97 MET A O 1
ATOM 752 N N . PRO A 1 98 ? 18.529 3.409 -15.244 1.00 77.19 98 PRO A N 1
ATOM 753 C CA . PRO A 1 98 ? 18.503 4.587 -16.101 1.00 77.19 98 PRO A CA 1
ATOM 754 C C . PRO A 1 98 ? 18.031 5.823 -15.335 1.00 77.19 98 PRO A C 1
ATOM 756 O O . PRO A 1 98 ? 17.079 5.754 -14.563 1.00 77.19 98 PRO A O 1
ATOM 759 N N . LYS A 1 99 ? 18.632 6.984 -15.610 1.00 68.19 99 LYS A N 1
ATOM 760 C CA . LYS A 1 99 ? 18.288 8.240 -14.917 1.00 68.19 99 LYS A CA 1
ATOM 761 C C . LYS A 1 99 ? 16.833 8.678 -15.113 1.00 68.19 99 LYS A C 1
ATOM 763 O O . LYS A 1 99 ? 16.281 9.324 -14.232 1.00 68.19 99 LYS A O 1
ATOM 768 N N . ASN A 1 100 ? 16.213 8.307 -16.233 1.00 66.44 100 ASN A N 1
ATOM 769 C CA . ASN A 1 100 ? 14.912 8.860 -16.612 1.00 66.44 100 ASN A CA 1
ATOM 770 C C . ASN A 1 100 ? 13.737 7.940 -16.237 1.00 66.44 100 ASN A C 1
ATOM 772 O O . ASN A 1 100 ? 12.599 8.322 -16.479 1.00 66.44 100 ASN A O 1
ATOM 776 N N . LEU A 1 101 ? 13.997 6.765 -15.626 1.00 63.00 101 LEU A N 1
ATOM 777 C CA . LEU A 1 101 ? 13.016 5.785 -15.102 1.00 63.00 101 LEU A CA 1
ATOM 778 C C . LEU A 1 101 ? 11.706 5.670 -15.931 1.00 63.00 101 LEU A C 1
ATOM 780 O O . LEU A 1 101 ? 10.615 5.520 -15.382 1.00 63.00 101 LEU A O 1
ATOM 784 N N . GLY A 1 102 ? 11.800 5.800 -17.260 1.00 60.84 102 GLY A N 1
ATOM 785 C CA . GLY A 1 102 ? 10.672 6.107 -18.140 1.00 60.84 102 GLY A CA 1
ATOM 786 C C . GLY A 1 102 ? 11.089 6.941 -19.359 1.00 60.84 102 GLY A C 1
ATOM 787 O O . GLY A 1 102 ? 12.275 7.185 -19.583 1.00 60.84 102 GLY A O 1
ATOM 788 N N . HIS A 1 103 ? 10.106 7.343 -20.167 1.00 56.22 103 HIS A N 1
ATOM 789 C CA . HIS A 1 103 ? 10.304 8.245 -21.301 1.00 56.22 103 HIS A CA 1
ATOM 790 C C . HIS A 1 103 ? 9.926 9.678 -20.894 1.00 56.22 103 HIS A C 1
ATOM 792 O O . HIS A 1 103 ? 8.835 9.884 -20.356 1.00 56.22 103 HIS A O 1
ATOM 798 N N . ASP A 1 104 ? 10.813 10.645 -21.146 1.00 51.53 104 ASP A N 1
ATOM 799 C CA . ASP A 1 104 ? 10.577 12.075 -20.899 1.00 51.53 104 ASP A CA 1
ATOM 800 C C . ASP A 1 104 ? 9.728 12.676 -22.024 1.00 51.53 104 ASP A C 1
ATOM 802 O O . ASP A 1 104 ? 10.194 13.487 -22.822 1.00 51.53 104 ASP A O 1
ATOM 806 N N . ASP A 1 105 ? 8.468 12.255 -22.113 1.00 54.59 105 ASP A N 1
ATOM 807 C CA . ASP A 1 105 ? 7.483 13.111 -22.761 1.00 54.59 105 ASP A CA 1
ATOM 808 C C . ASP A 1 105 ? 6.964 14.090 -21.700 1.00 54.59 105 ASP A C 1
ATOM 810 O O . ASP A 1 105 ? 6.240 13.697 -20.779 1.00 54.59 105 ASP A O 1
ATOM 814 N N . GLU A 1 106 ? 7.372 15.358 -21.819 1.00 51.69 106 GLU A N 1
ATOM 815 C CA . GLU A 1 106 ? 6.950 16.493 -20.978 1.00 51.69 106 GLU A CA 1
ATOM 816 C C . GLU A 1 106 ? 5.427 16.734 -21.024 1.00 51.69 106 GLU A C 1
ATOM 818 O O . GLU A 1 106 ? 4.888 17.570 -20.296 1.00 51.69 106 GLU A O 1
ATOM 823 N N . ASN A 1 107 ? 4.692 16.003 -21.867 1.00 59.38 107 ASN A N 1
ATOM 824 C CA . ASN A 1 107 ? 3.243 15.991 -21.826 1.00 59.38 107 ASN A CA 1
ATOM 825 C C . ASN A 1 107 ? 2.734 15.457 -20.474 1.00 59.38 107 ASN A C 1
ATOM 827 O O . ASN A 1 107 ? 2.924 14.297 -20.125 1.00 59.38 107 ASN A O 1
ATOM 831 N N . LEU A 1 108 ? 1.996 16.289 -19.739 1.00 50.59 108 LEU A N 1
ATOM 832 C CA . LEU A 1 108 ? 1.382 15.945 -18.451 1.00 50.59 108 LEU A CA 1
ATOM 833 C C . LEU A 1 108 ? 0.362 14.792 -18.543 1.00 50.59 108 LEU A C 1
ATOM 835 O O . LEU A 1 108 ? 0.074 14.141 -17.544 1.00 50.59 108 LEU A O 1
ATOM 839 N N . HIS A 1 109 ? -0.163 14.531 -19.745 1.00 55.97 109 HIS A N 1
ATOM 840 C CA . HIS A 1 109 ? -1.053 13.402 -20.030 1.00 55.97 109 HIS A CA 1
ATOM 841 C C . HIS A 1 109 ? -0.279 12.134 -20.435 1.00 55.97 109 HIS A C 1
ATOM 843 O O . HIS A 1 109 ? -0.890 11.110 -20.751 1.00 55.97 109 HIS A O 1
ATOM 849 N N . SER A 1 110 ? 1.058 12.192 -20.460 1.00 74.00 110 SER A N 1
ATOM 850 C CA . SER A 1 110 ? 1.911 11.036 -20.705 1.00 74.00 110 SER A CA 1
ATOM 851 C C . SER A 1 110 ? 1.950 10.129 -19.477 1.00 74.00 110 SER A C 1
ATOM 853 O O . SER A 1 110 ? 1.736 10.536 -18.334 1.00 74.00 110 SER A O 1
ATOM 855 N N . GLN A 1 111 ? 2.260 8.856 -19.704 1.00 81.12 111 GLN A N 1
ATOM 856 C CA . GLN A 1 111 ? 2.460 7.909 -18.610 1.00 81.12 111 GLN A CA 1
ATOM 857 C C . GLN A 1 111 ? 3.848 8.031 -17.960 1.00 81.12 111 GLN A C 1
ATOM 859 O O . GLN A 1 111 ? 4.133 7.300 -17.011 1.00 81.12 111 GLN A O 1
ATOM 864 N N . GLY A 1 112 ? 4.701 8.947 -18.439 1.00 85.38 112 GLY A N 1
ATOM 865 C CA . GLY A 1 112 ? 6.078 9.135 -17.980 1.00 85.38 112 GLY A CA 1
ATOM 866 C C . GLY A 1 112 ? 6.180 9.389 -16.474 1.00 85.38 112 GLY A C 1
ATOM 867 O O . GLY A 1 112 ? 6.828 8.597 -15.786 1.00 85.38 112 GLY A O 1
ATOM 868 N N . PRO A 1 113 ? 5.501 10.415 -15.918 1.00 88.19 113 PRO A N 1
ATOM 869 C CA . PRO A 1 113 ? 5.510 10.687 -14.481 1.00 88.19 113 PRO A CA 1
ATOM 870 C C . PRO A 1 113 ? 5.099 9.477 -13.631 1.00 88.19 113 PRO A C 1
ATOM 872 O O . PRO A 1 113 ? 5.820 9.120 -12.700 1.00 88.19 113 PRO A O 1
ATOM 875 N N . MET A 1 114 ? 4.012 8.789 -14.007 1.00 90.25 114 MET A N 1
ATOM 876 C CA . MET A 1 114 ? 3.547 7.583 -13.311 1.00 90.25 114 MET A CA 1
ATOM 877 C C . MET A 1 114 ? 4.587 6.458 -13.371 1.00 90.25 114 MET A C 1
ATOM 879 O O . MET A 1 114 ? 4.870 5.844 -12.349 1.00 90.25 114 MET A O 1
ATOM 883 N N . CYS A 1 115 ? 5.202 6.203 -14.532 1.00 90.12 115 CYS A N 1
ATOM 884 C CA . CYS A 1 115 ? 6.236 5.170 -14.666 1.00 90.12 115 CYS A CA 1
ATOM 885 C C . CYS A 1 115 ? 7.454 5.458 -13.778 1.00 90.12 115 CYS A C 1
ATOM 887 O O . CYS A 1 115 ? 7.942 4.549 -13.107 1.00 90.12 115 CYS A O 1
ATOM 889 N N . ARG A 1 116 ? 7.898 6.723 -13.725 1.00 90.44 116 ARG A N 1
ATOM 890 C CA . ARG A 1 116 ? 9.006 7.146 -12.855 1.00 90.44 116 ARG A CA 1
ATOM 891 C C . ARG A 1 116 ? 8.665 6.943 -11.383 1.00 90.44 116 ARG A C 1
ATOM 893 O O . ARG A 1 116 ? 9.486 6.417 -10.636 1.00 90.44 116 ARG A O 1
ATOM 900 N N . ALA A 1 117 ? 7.452 7.319 -10.978 1.00 92.94 117 ALA A N 1
ATOM 901 C CA . ALA A 1 117 ? 6.977 7.139 -9.613 1.00 92.94 117 ALA A CA 1
ATOM 902 C C . ALA A 1 117 ? 6.891 5.652 -9.226 1.00 92.94 117 ALA A C 1
ATOM 904 O O . ALA A 1 117 ? 7.429 5.271 -8.189 1.00 92.94 117 ALA A O 1
ATOM 905 N N . LEU A 1 118 ? 6.303 4.806 -10.084 1.00 93.38 118 LEU A N 1
ATOM 906 C CA . LEU A 1 118 ? 6.239 3.351 -9.886 1.00 93.38 118 LEU A CA 1
ATOM 907 C C . LEU A 1 118 ? 7.643 2.766 -9.725 1.00 93.38 118 LEU A C 1
ATOM 909 O O . LEU A 1 118 ? 7.928 2.096 -8.739 1.00 93.38 118 LEU A O 1
ATOM 913 N N . CYS A 1 119 ? 8.550 3.091 -10.646 1.00 92.88 119 CYS A N 1
ATOM 914 C CA . CYS A 1 119 ? 9.922 2.607 -10.601 1.00 92.88 119 CYS A CA 1
ATOM 915 C C . CYS A 1 119 ? 10.643 3.014 -9.308 1.00 92.88 119 CYS A C 1
ATOM 917 O O . CYS A 1 119 ? 11.325 2.194 -8.699 1.00 92.88 119 CYS A O 1
ATOM 919 N N . ALA A 1 120 ? 10.482 4.264 -8.867 1.00 93.62 120 ALA A N 1
ATOM 920 C CA . ALA A 1 120 ? 11.117 4.751 -7.649 1.00 93.62 120 ALA A CA 1
ATOM 921 C C . ALA A 1 120 ? 10.560 4.065 -6.386 1.00 93.62 120 ALA A C 1
ATOM 923 O O . ALA A 1 120 ? 11.333 3.707 -5.496 1.00 93.62 120 ALA A O 1
ATOM 924 N N . VAL A 1 121 ? 9.243 3.824 -6.322 1.00 95.31 121 VAL A N 1
ATOM 925 C CA . VAL A 1 121 ? 8.616 3.046 -5.238 1.00 95.31 121 VAL A CA 1
ATOM 926 C C . VAL A 1 121 ? 9.157 1.615 -5.212 1.00 95.31 121 VAL A C 1
ATOM 928 O O . VAL A 1 121 ? 9.489 1.118 -4.135 1.00 95.31 121 VAL A O 1
ATOM 931 N N . GLU A 1 122 ? 9.304 0.967 -6.372 1.00 94.06 122 GLU A N 1
ATOM 932 C CA . GLU A 1 122 ? 9.860 -0.388 -6.452 1.00 94.06 122 GLU A CA 1
ATOM 933 C C . GLU A 1 122 ? 11.308 -0.441 -5.974 1.00 94.06 122 GLU A C 1
ATOM 935 O O . GLU A 1 122 ? 11.641 -1.252 -5.108 1.00 94.06 122 GLU A O 1
ATOM 940 N N . MET A 1 123 ? 12.147 0.479 -6.458 1.00 93.06 123 MET A N 1
ATOM 941 C CA . MET A 1 123 ? 13.545 0.586 -6.039 1.00 93.06 123 MET A CA 1
ATOM 942 C C . MET A 1 123 ? 13.680 0.768 -4.527 1.00 93.06 123 MET A C 1
ATOM 944 O O . MET A 1 123 ? 14.561 0.159 -3.921 1.00 93.06 123 MET A O 1
ATOM 948 N N . LEU A 1 124 ? 12.818 1.586 -3.912 1.00 92.94 124 LEU A N 1
ATOM 949 C CA . LEU A 1 124 ? 12.813 1.779 -2.463 1.00 92.94 124 LEU A CA 1
ATOM 950 C C . LEU A 1 124 ? 12.339 0.519 -1.725 1.00 92.94 124 LEU A C 1
ATOM 952 O O . LEU A 1 124 ? 12.894 0.167 -0.688 1.00 92.94 124 LEU A O 1
ATOM 956 N N . SER A 1 125 ? 11.326 -0.172 -2.248 1.00 92.12 125 SER A N 1
ATOM 957 C CA . SER A 1 125 ? 10.780 -1.376 -1.609 1.00 92.12 125 SER A CA 1
ATOM 958 C C . SER A 1 125 ? 11.726 -2.577 -1.635 1.00 92.12 125 SER A C 1
ATOM 960 O O . SER A 1 125 ? 11.635 -3.451 -0.777 1.00 92.12 125 SER A O 1
ATOM 962 N N . LEU A 1 126 ? 12.657 -2.592 -2.587 1.00 91.00 126 LEU A N 1
ATOM 963 C CA . LEU A 1 126 ? 13.678 -3.624 -2.734 1.00 91.00 126 LEU A CA 1
ATOM 964 C C . LEU A 1 126 ? 14.956 -3.339 -1.928 1.00 91.00 126 LEU A C 1
ATOM 966 O O . LEU A 1 126 ? 15.885 -4.147 -1.946 1.00 91.00 126 LEU A O 1
ATOM 970 N N . GLN A 1 127 ? 15.020 -2.221 -1.200 1.00 85.94 127 GLN A N 1
ATOM 971 C CA . GLN A 1 127 ? 16.136 -1.949 -0.293 1.00 85.94 127 GLN A CA 1
ATOM 972 C C . GLN A 1 127 ? 16.131 -2.940 0.877 1.00 85.94 127 GLN A C 1
ATOM 974 O O . GLN A 1 127 ? 15.073 -3.313 1.384 1.00 85.94 127 GLN A O 1
ATOM 979 N N . ASN A 1 128 ? 17.317 -3.328 1.352 1.00 82.50 128 ASN A N 1
ATOM 980 C CA . ASN A 1 128 ? 17.500 -4.257 2.476 1.00 82.50 128 ASN A CA 1
ATOM 981 C C . ASN A 1 128 ? 16.927 -5.677 2.261 1.00 82.50 128 ASN A C 1
ATOM 983 O O . ASN A 1 128 ? 16.636 -6.380 3.230 1.00 82.50 128 ASN A O 1
ATOM 987 N N . ASN A 1 129 ? 16.782 -6.135 1.014 1.00 84.38 129 ASN A N 1
ATOM 988 C CA . ASN A 1 129 ? 16.327 -7.498 0.700 1.00 84.38 129 ASN A CA 1
ATOM 989 C C . ASN A 1 129 ? 17.469 -8.537 0.609 1.00 84.38 129 ASN A C 1
ATOM 991 O O . ASN A 1 129 ? 17.220 -9.692 0.271 1.00 84.38 129 ASN A O 1
ATOM 995 N N . GLY A 1 130 ? 18.713 -8.139 0.898 1.00 82.50 130 GLY A N 1
ATOM 996 C CA . GLY A 1 130 ? 19.898 -9.001 0.820 1.00 82.50 130 GLY A CA 1
ATOM 997 C C . GLY A 1 130 ? 20.522 -9.121 -0.577 1.00 82.50 130 GLY A C 1
ATOM 998 O O . GLY A 1 130 ? 21.539 -9.797 -0.720 1.00 82.50 130 GLY A O 1
ATOM 999 N N . LEU A 1 131 ? 19.951 -8.461 -1.590 1.00 86.25 131 LEU A N 1
ATOM 1000 C CA . LEU A 1 131 ? 20.543 -8.292 -2.920 1.00 86.25 131 LEU A CA 1
ATOM 1001 C C . LEU A 1 131 ? 21.321 -6.965 -3.005 1.00 86.25 131 LEU A C 1
ATOM 1003 O O . LEU A 1 131 ? 21.201 -6.129 -2.105 1.00 86.25 131 LEU A O 1
ATOM 1007 N N . PRO A 1 132 ? 22.122 -6.745 -4.068 1.00 87.75 132 PRO A N 1
ATOM 1008 C CA . PRO A 1 132 ? 22.787 -5.465 -4.287 1.00 87.75 132 PRO A CA 1
ATOM 1009 C C . PRO A 1 132 ? 21.805 -4.289 -4.232 1.00 87.75 132 PRO A C 1
ATOM 1011 O O . PRO A 1 132 ? 20.720 -4.332 -4.815 1.00 87.75 132 PRO A O 1
ATOM 1014 N N . GLU A 1 133 ? 22.179 -3.237 -3.512 1.00 86.62 133 GLU A N 1
ATOM 1015 C CA . GLU A 1 133 ? 21.364 -2.031 -3.392 1.00 86.62 133 GLU A CA 1
ATOM 1016 C C . GLU A 1 133 ? 21.551 -1.108 -4.600 1.00 86.62 133 GLU A C 1
ATOM 1018 O O . GLU A 1 133 ? 22.610 -1.058 -5.227 1.00 86.62 133 GLU A O 1
ATOM 1023 N N . PHE A 1 134 ? 20.531 -0.302 -4.890 1.00 86.31 134 PHE A N 1
ATOM 1024 C CA . PHE A 1 134 ? 20.570 0.730 -5.931 1.00 86.31 134 PHE A CA 1
ATOM 1025 C C . PHE A 1 134 ? 21.372 1.971 -5.494 1.00 86.31 134 PHE A C 1
ATOM 1027 O O . PHE A 1 134 ? 20.851 3.092 -5.427 1.00 86.31 134 PHE A O 1
ATOM 1034 N N . THR A 1 135 ? 22.650 1.783 -5.162 1.00 76.69 135 THR A N 1
ATOM 1035 C CA . THR A 1 135 ? 23.507 2.837 -4.608 1.00 76.69 135 THR A CA 1
ATOM 1036 C C . THR A 1 135 ? 23.593 4.045 -5.547 1.00 76.69 135 THR A C 1
ATOM 1038 O O . THR A 1 135 ? 23.897 3.917 -6.732 1.00 76.69 135 THR A O 1
ATOM 1041 N N . GLY A 1 136 ? 23.316 5.241 -5.015 1.00 77.69 136 GLY A N 1
ATOM 1042 C CA . GLY A 1 136 ? 23.446 6.516 -5.733 1.00 77.69 136 GLY A CA 1
ATOM 1043 C C . GLY A 1 136 ? 22.380 6.805 -6.799 1.00 77.69 136 GLY A C 1
ATOM 1044 O O . GLY A 1 136 ? 22.449 7.854 -7.433 1.00 77.69 136 GLY A O 1
ATOM 1045 N N . THR A 1 137 ? 21.405 5.912 -7.001 1.00 82.56 137 THR A N 1
ATOM 1046 C CA . THR A 1 137 ? 20.311 6.099 -7.978 1.00 82.56 137 THR A CA 1
ATOM 1047 C C . THR A 1 137 ? 18.919 6.028 -7.356 1.00 82.56 137 THR A C 1
ATOM 1049 O O . THR A 1 137 ? 17.991 6.601 -7.920 1.00 82.56 137 THR A O 1
ATOM 1052 N N . CYS A 1 138 ? 18.753 5.371 -6.201 1.00 88.06 138 CYS A N 1
ATOM 1053 C CA . CYS A 1 138 ? 17.471 5.334 -5.498 1.00 88.06 138 CYS A CA 1
ATOM 1054 C C . CYS A 1 138 ? 17.136 6.694 -4.868 1.00 88.06 138 CYS A C 1
ATOM 1056 O O . CYS A 1 138 ? 17.908 7.164 -4.026 1.00 88.06 138 CYS A O 1
ATOM 1058 N N . PRO A 1 139 ? 15.988 7.307 -5.209 1.00 91.44 139 PRO A N 1
ATOM 1059 C CA . PRO A 1 139 ? 15.527 8.509 -4.529 1.00 91.44 139 PRO A CA 1
ATOM 1060 C C . PRO A 1 139 ? 15.163 8.219 -3.068 1.00 91.44 139 PRO A C 1
ATOM 1062 O O . PRO A 1 139 ? 14.830 7.090 -2.693 1.00 91.44 139 PRO A O 1
ATOM 1065 N N . THR A 1 140 ? 15.203 9.252 -2.234 1.00 93.94 140 THR A N 1
ATOM 1066 C CA . THR A 1 140 ? 14.797 9.169 -0.828 1.00 93.94 140 THR A CA 1
ATOM 1067 C C . THR A 1 140 ? 13.276 9.070 -0.696 1.00 93.94 140 THR A C 1
ATOM 1069 O O . THR A 1 140 ? 12.524 9.554 -1.540 1.00 93.94 140 THR A O 1
ATOM 1072 N N . LEU A 1 141 ? 12.789 8.499 0.409 1.00 95.81 141 LEU A N 1
ATOM 1073 C CA . LEU A 1 141 ? 11.350 8.368 0.663 1.00 95.81 141 LEU A CA 1
ATOM 1074 C C . LEU A 1 141 ? 10.562 9.698 0.505 1.00 95.81 141 LEU A C 1
ATOM 1076 O O . LEU A 1 141 ? 9.538 9.679 -0.178 1.00 95.81 141 LEU A O 1
ATOM 1080 N N . PRO A 1 142 ? 11.000 10.859 1.045 1.00 97.50 142 PRO A N 1
ATOM 1081 C CA . PRO A 1 142 ? 10.305 12.130 0.815 1.00 97.50 142 PRO A CA 1
ATOM 1082 C C . PRO A 1 142 ? 10.278 12.572 -0.656 1.00 97.50 142 PRO A C 1
ATOM 1084 O O . PRO A 1 142 ? 9.302 13.179 -1.092 1.00 97.50 142 PRO A O 1
ATOM 1087 N N . GLU A 1 143 ? 11.335 12.294 -1.425 1.00 96.00 143 GLU A N 1
ATOM 1088 C CA . GLU A 1 143 ? 11.374 12.591 -2.863 1.00 96.00 143 GLU A CA 1
ATOM 1089 C C . GLU A 1 143 ? 10.380 11.714 -3.625 1.00 96.00 143 GLU A C 1
ATOM 1091 O O . GLU A 1 143 ? 9.645 12.219 -4.468 1.00 96.00 143 GLU A O 1
ATOM 1096 N N . ILE A 1 144 ? 10.282 10.430 -3.273 1.00 96.38 144 ILE A N 1
ATOM 1097 C CA . ILE A 1 144 ? 9.331 9.496 -3.890 1.00 96.38 144 ILE A CA 1
ATOM 1098 C C . ILE A 1 144 ? 7.888 9.905 -3.591 1.00 96.38 144 ILE A C 1
ATOM 1100 O O . ILE A 1 144 ? 7.057 9.908 -4.495 1.00 96.38 144 ILE A O 1
ATOM 1104 N N . VAL A 1 145 ? 7.591 10.316 -2.355 1.00 97.88 145 VAL A N 1
ATOM 1105 C CA . VAL A 1 145 ? 6.268 10.850 -1.996 1.00 97.88 145 VAL A CA 1
ATOM 1106 C C . VAL A 1 145 ? 5.911 12.054 -2.872 1.00 97.88 145 VAL A C 1
ATOM 1108 O O . VAL A 1 145 ? 4.808 12.103 -3.408 1.00 97.88 145 VAL A O 1
ATOM 1111 N N . LYS A 1 146 ? 6.849 12.987 -3.097 1.00 96.50 146 LYS A N 1
ATOM 1112 C CA . LYS A 1 146 ? 6.632 14.131 -4.001 1.00 96.50 146 LYS A CA 1
ATOM 1113 C C . LYS A 1 146 ? 6.417 13.704 -5.455 1.00 96.50 146 LYS A C 1
ATOM 1115 O O . LYS A 1 146 ? 5.590 14.302 -6.136 1.00 96.50 146 LYS A O 1
ATOM 1120 N N . LEU A 1 147 ? 7.137 12.684 -5.931 1.00 94.00 147 LEU A N 1
ATOM 1121 C CA . LEU A 1 147 ? 6.944 12.138 -7.278 1.00 94.00 147 LEU A CA 1
ATOM 1122 C C . LEU A 1 147 ? 5.536 11.558 -7.446 1.00 94.00 147 LEU A C 1
ATOM 1124 O O . LEU A 1 147 ? 4.870 11.870 -8.429 1.00 94.00 147 LEU A O 1
ATOM 1128 N N . VAL A 1 148 ? 5.072 10.753 -6.484 1.00 95.75 148 VAL A N 1
ATOM 1129 C CA . VAL A 1 148 ? 3.722 10.165 -6.501 1.00 95.75 148 VAL A CA 1
ATOM 1130 C C . VAL A 1 148 ? 2.645 11.246 -6.404 1.00 95.75 148 VAL A C 1
ATOM 1132 O O . VAL A 1 148 ? 1.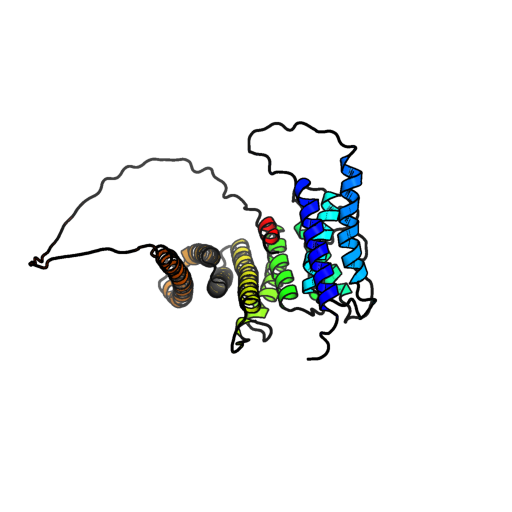645 11.165 -7.118 1.00 95.75 148 VAL A O 1
ATOM 1135 N N . ASP A 1 149 ? 2.859 12.272 -5.576 1.00 95.19 149 ASP A N 1
ATOM 1136 C CA . ASP A 1 149 ? 1.918 13.384 -5.411 1.00 95.19 149 ASP A CA 1
ATOM 1137 C C . ASP A 1 149 ? 1.792 14.256 -6.669 1.00 95.19 149 ASP A C 1
ATOM 1139 O O . ASP A 1 149 ? 0.708 14.724 -7.005 1.00 95.19 149 ASP A O 1
ATOM 1143 N N . GLY A 1 150 ? 2.893 14.436 -7.405 1.00 92.38 150 GLY A N 1
ATOM 1144 C CA . GLY A 1 150 ? 2.920 15.201 -8.653 1.00 92.38 150 GLY A CA 1
ATOM 1145 C C . GLY A 1 150 ? 2.314 14.483 -9.866 1.00 92.38 150 GLY A C 1
ATOM 1146 O O . GLY A 1 150 ? 2.251 15.070 -10.947 1.00 92.38 150 GLY A O 1
ATOM 1147 N N . CYS A 1 151 ? 1.893 13.221 -9.734 1.00 91.38 151 CYS A N 1
ATOM 1148 C CA . CYS A 1 151 ? 1.356 12.436 -10.844 1.00 91.38 151 CYS A CA 1
ATOM 1149 C C . CYS A 1 151 ? -0.141 12.689 -11.083 1.00 91.38 151 CYS A C 1
ATOM 1151 O O . CYS A 1 151 ? -0.951 12.677 -10.158 1.00 91.38 151 CYS A O 1
ATOM 1153 N N . GLN A 1 152 ? -0.535 12.794 -12.356 1.00 90.75 152 GLN A N 1
ATOM 1154 C CA . GLN A 1 152 ? -1.936 12.676 -12.769 1.00 90.75 152 GLN A CA 1
ATOM 1155 C C . GLN A 1 152 ? -2.264 11.210 -13.058 1.00 90.75 152 GLN A C 1
ATOM 1157 O O . GLN A 1 152 ? -2.007 10.693 -14.145 1.00 90.75 152 GLN A O 1
ATOM 1162 N N . TRP A 1 153 ? -2.801 10.520 -12.054 1.00 91.50 153 TRP A N 1
ATOM 1163 C CA . TRP A 1 153 ? -3.071 9.090 -12.145 1.00 91.50 153 TRP A CA 1
ATOM 1164 C C . TRP A 1 153 ? -4.236 8.776 -13.087 1.00 91.50 153 TRP A C 1
ATOM 1166 O O . TRP A 1 153 ? -5.355 9.252 -12.910 1.00 91.50 153 TRP A O 1
ATOM 1176 N N . SER A 1 154 ? -3.967 7.924 -14.079 1.00 89.69 154 SER A N 1
ATOM 1177 C CA . SER A 1 154 ? -4.985 7.415 -15.014 1.00 89.69 154 SER A CA 1
ATOM 1178 C C . SER A 1 154 ? -5.759 6.203 -14.477 1.00 89.69 154 SER A C 1
ATOM 1180 O O . SER A 1 154 ? -6.827 5.878 -14.993 1.00 89.69 154 SER A O 1
ATOM 1182 N N . ASP A 1 155 ? -5.241 5.550 -13.432 1.00 90.00 155 ASP A N 1
ATOM 1183 C CA . ASP A 1 155 ? -5.846 4.396 -12.767 1.00 90.00 155 ASP A CA 1
ATOM 1184 C C . ASP A 1 155 ? -5.877 4.632 -11.249 1.00 90.00 155 ASP A C 1
ATOM 1186 O O . ASP A 1 155 ? -4.840 4.776 -10.600 1.00 90.00 155 ASP A O 1
ATOM 1190 N N . ASN A 1 156 ? -7.089 4.678 -10.692 1.00 92.50 156 ASN A N 1
ATOM 1191 C CA . ASN A 1 156 ? -7.330 4.940 -9.273 1.00 92.50 156 ASN A CA 1
ATOM 1192 C C . ASN A 1 156 ? -6.771 3.838 -8.365 1.00 92.50 156 ASN A C 1
ATOM 1194 O O . ASN A 1 156 ? -6.325 4.133 -7.259 1.00 92.50 156 ASN A O 1
ATOM 1198 N N . LEU A 1 157 ? -6.810 2.579 -8.809 1.00 91.69 157 LEU A N 1
ATOM 1199 C CA . LEU A 1 157 ? -6.326 1.465 -8.001 1.00 91.69 157 LEU A CA 1
ATOM 1200 C C . LEU A 1 157 ? -4.795 1.475 -7.951 1.00 91.69 157 LEU A C 1
ATOM 1202 O O . LEU A 1 157 ? -4.219 1.236 -6.895 1.00 91.69 157 LEU A O 1
ATOM 1206 N N . ALA A 1 158 ? -4.140 1.843 -9.058 1.00 92.62 158 ALA A N 1
ATOM 1207 C CA . ALA A 1 158 ? -2.692 2.056 -9.081 1.00 92.62 158 ALA A CA 1
ATOM 1208 C C . ALA A 1 158 ? -2.268 3.217 -8.160 1.00 92.62 158 ALA A C 1
ATOM 1210 O O . ALA A 1 158 ? -1.302 3.082 -7.412 1.00 92.62 158 ALA A O 1
ATOM 1211 N N . GLU A 1 159 ? -3.015 4.329 -8.158 1.00 95.75 159 GLU A N 1
ATOM 1212 C CA . GLU A 1 159 ? -2.776 5.452 -7.238 1.00 95.75 159 GLU A CA 1
ATOM 1213 C C . GLU A 1 159 ? -2.896 5.014 -5.768 1.00 95.75 159 GLU A C 1
ATOM 1215 O O . GLU A 1 159 ? -1.998 5.260 -4.959 1.00 95.75 159 GLU A O 1
ATOM 1220 N N . LEU A 1 160 ? -3.980 4.313 -5.419 1.00 96.12 160 LEU A N 1
ATOM 1221 C CA . LEU A 1 160 ? -4.201 3.787 -4.071 1.00 96.12 160 LEU A CA 1
ATOM 1222 C C . LEU A 1 160 ? -3.104 2.797 -3.648 1.00 96.12 160 LEU A C 1
ATOM 1224 O O . LEU A 1 160 ? -2.637 2.831 -2.503 1.00 96.12 160 LEU A O 1
ATOM 1228 N N . GLN A 1 161 ? -2.656 1.938 -4.564 1.00 95.31 161 GLN A N 1
ATOM 1229 C CA . GLN A 1 161 ? -1.547 1.022 -4.318 1.00 95.31 161 GLN A CA 1
ATOM 1230 C C . GLN A 1 161 ? -0.264 1.782 -3.967 1.00 95.31 161 GLN A C 1
ATOM 1232 O O . GLN A 1 161 ? 0.452 1.375 -3.055 1.00 95.31 161 GLN A O 1
ATOM 1237 N N . MET A 1 162 ? 0.030 2.900 -4.635 1.00 96.19 162 MET A N 1
ATOM 1238 C CA . MET A 1 162 ? 1.222 3.689 -4.310 1.00 96.19 162 MET A CA 1
ATOM 1239 C C . MET A 1 162 ? 1.130 4.303 -2.916 1.00 96.19 162 MET A C 1
ATOM 1241 O O . MET A 1 162 ? 2.077 4.190 -2.138 1.00 96.19 162 MET A O 1
ATOM 1245 N N . TRP A 1 163 ? -0.012 4.896 -2.563 1.00 98.06 163 TRP A N 1
ATOM 1246 C CA . TRP A 1 163 ? -0.195 5.506 -1.245 1.00 98.06 163 TRP A CA 1
ATOM 1247 C C . TRP A 1 163 ? -0.152 4.489 -0.102 1.00 98.06 163 TRP A C 1
ATOM 1249 O O . TRP A 1 163 ? 0.500 4.733 0.916 1.00 98.06 163 TRP A O 1
ATOM 1259 N N . SER A 1 164 ? -0.789 3.329 -0.278 1.00 97.44 164 SER A N 1
ATOM 1260 C CA . SER A 1 164 ? -0.750 2.243 0.710 1.00 97.44 164 SER A CA 1
ATOM 1261 C C . SER A 1 164 ? 0.652 1.642 0.859 1.00 97.44 164 SER A C 1
ATOM 1263 O O . SER A 1 164 ? 1.105 1.410 1.977 1.00 97.44 164 SER A O 1
ATOM 1265 N N . ARG A 1 165 ? 1.403 1.457 -0.233 1.00 96.00 165 ARG A N 1
ATOM 1266 C CA . ARG A 1 165 ? 2.798 0.991 -0.157 1.00 96.00 165 ARG A CA 1
ATOM 1267 C C . ARG A 1 165 ? 3.716 2.015 0.498 1.00 96.00 165 ARG A C 1
ATOM 1269 O O . ARG A 1 165 ? 4.530 1.651 1.345 1.00 96.00 165 ARG A O 1
ATOM 1276 N N . LEU A 1 166 ? 3.582 3.292 0.145 1.00 98.12 166 LEU A N 1
ATOM 1277 C CA . LEU A 1 166 ? 4.387 4.360 0.732 1.00 98.12 166 LEU A CA 1
ATOM 1278 C C . LEU A 1 166 ? 4.130 4.533 2.228 1.00 98.12 166 LEU A C 1
ATOM 1280 O O . LEU A 1 166 ? 5.077 4.813 2.959 1.00 98.12 166 LEU A O 1
ATOM 1284 N N . SER A 1 167 ? 2.901 4.321 2.711 1.00 97.44 167 SER A N 1
ATOM 1285 C CA . SER A 1 167 ? 2.626 4.366 4.153 1.00 97.44 167 SER A CA 1
ATOM 1286 C C . SER A 1 167 ? 3.358 3.246 4.904 1.00 97.44 167 SER A C 1
ATOM 1288 O O . SER A 1 167 ? 3.966 3.508 5.942 1.00 97.44 167 SER A O 1
ATOM 1290 N N . VAL A 1 168 ? 3.392 2.027 4.350 1.00 96.19 168 VAL A N 1
ATOM 1291 C CA . VAL A 1 168 ? 4.151 0.892 4.906 1.00 96.19 168 VAL A CA 1
ATOM 1292 C C . VAL A 1 168 ? 5.656 1.176 4.884 1.00 96.19 168 VAL A C 1
ATOM 1294 O O . VAL A 1 168 ? 6.332 1.001 5.898 1.00 96.19 168 VAL A O 1
ATOM 1297 N N . LEU A 1 169 ? 6.190 1.665 3.760 1.00 95.88 169 LEU A N 1
ATOM 1298 C CA . LEU A 1 169 ? 7.610 2.019 3.641 1.00 95.88 169 LEU A CA 1
ATOM 1299 C C . LEU A 1 169 ? 7.999 3.137 4.617 1.00 95.88 169 LEU A C 1
ATOM 1301 O O . LEU A 1 169 ? 9.034 3.049 5.274 1.00 95.88 169 LEU A O 1
ATOM 1305 N N . ALA A 1 170 ? 7.146 4.151 4.780 1.00 97.31 170 ALA A N 1
ATOM 1306 C CA . ALA A 1 170 ? 7.350 5.219 5.751 1.00 97.31 170 ALA A CA 1
ATOM 1307 C C . ALA A 1 170 ? 7.334 4.716 7.195 1.00 97.31 170 ALA A C 1
ATOM 1309 O O . ALA A 1 170 ? 8.108 5.197 8.021 1.00 97.31 170 ALA A O 1
ATOM 1310 N N . PHE A 1 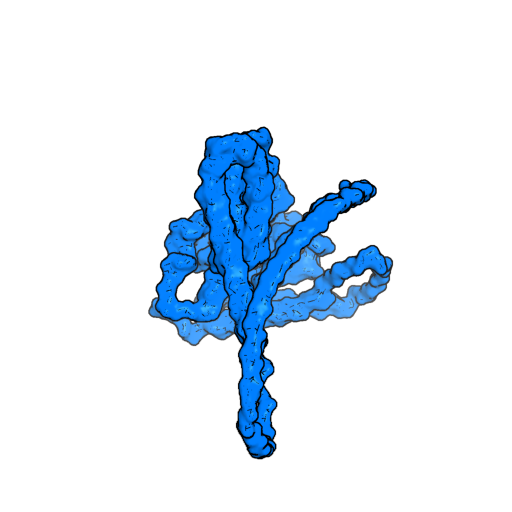171 ? 6.494 3.728 7.501 1.00 96.56 171 PHE A N 1
ATOM 1311 C CA . PHE A 1 171 ? 6.431 3.135 8.832 1.00 96.56 171 PHE A CA 1
ATOM 1312 C C . PHE A 1 171 ? 7.673 2.314 9.153 1.00 96.56 171 PHE A C 1
ATOM 1314 O O . PHE A 1 171 ? 8.197 2.414 10.262 1.00 96.56 171 PHE A O 1
ATOM 1321 N N . ASN A 1 172 ? 8.175 1.561 8.174 1.00 94.31 172 ASN A N 1
ATOM 1322 C CA . ASN A 1 172 ? 9.429 0.820 8.294 1.00 94.31 172 ASN A CA 1
ATOM 1323 C C . ASN A 1 172 ? 10.637 1.759 8.433 1.00 94.31 172 ASN A C 1
ATOM 1325 O O . ASN A 1 172 ? 11.582 1.430 9.140 1.00 94.31 172 ASN A O 1
ATOM 1329 N N . ALA A 1 173 ? 10.581 2.941 7.814 1.00 94.44 173 ALA A N 1
ATOM 1330 C CA . ALA A 1 173 ? 11.575 4.003 7.965 1.00 94.44 173 ALA A CA 1
ATOM 1331 C C . ALA A 1 173 ? 11.379 4.869 9.229 1.00 94.44 173 ALA A C 1
ATOM 1333 O O . ALA A 1 173 ? 12.044 5.892 9.372 1.00 94.44 173 ALA A O 1
ATOM 1334 N N . GLU A 1 174 ? 10.437 4.509 10.111 1.00 95.12 174 GLU A N 1
ATOM 1335 C CA . GLU A 1 174 ? 10.080 5.245 11.334 1.00 95.12 174 GLU A CA 1
ATOM 1336 C C . GLU A 1 174 ? 9.724 6.730 11.105 1.00 95.12 174 GLU A C 1
ATOM 1338 O O . GLU A 1 174 ? 9.790 7.563 12.010 1.00 95.12 174 GLU A O 1
ATOM 1343 N N . ASN A 1 175 ? 9.275 7.079 9.896 1.00 96.75 175 ASN A N 1
ATOM 1344 C CA . ASN A 1 175 ? 8.919 8.443 9.532 1.00 96.75 175 ASN A CA 1
ATOM 1345 C C . ASN A 1 175 ? 7.427 8.705 9.783 1.00 96.75 175 ASN A C 1
ATOM 1347 O O . ASN A 1 175 ? 6.585 8.548 8.897 1.00 96.75 175 ASN A O 1
ATOM 1351 N N . HIS A 1 176 ? 7.101 9.118 11.010 1.00 96.50 176 HIS A N 1
ATOM 1352 C CA . HIS A 1 176 ? 5.717 9.313 11.452 1.00 96.50 176 HIS A CA 1
ATOM 1353 C C . HIS A 1 176 ? 4.909 10.270 10.561 1.00 96.50 176 HIS A C 1
ATOM 1355 O O . HIS A 1 176 ? 3.770 9.960 10.212 1.00 96.50 176 HIS A O 1
ATOM 1361 N N . SER A 1 177 ? 5.488 11.405 10.157 1.00 97.56 177 SER A N 1
ATOM 1362 C CA . SER A 1 177 ? 4.768 12.408 9.362 1.00 97.56 177 SER A CA 1
ATOM 1363 C C . SER A 1 177 ? 4.394 11.879 7.979 1.00 97.56 177 SER A C 1
ATOM 1365 O O . SER A 1 177 ? 3.263 12.078 7.532 1.00 97.56 177 SER A O 1
ATOM 1367 N N . LEU A 1 178 ? 5.300 11.145 7.325 1.00 98.00 178 LEU A N 1
ATOM 1368 C CA . LEU A 1 178 ? 5.018 10.537 6.026 1.00 98.00 178 LEU A CA 1
ATOM 1369 C C . LEU A 1 178 ? 4.036 9.372 6.121 1.00 98.00 178 LEU A C 1
ATOM 1371 O O . LEU A 1 178 ? 3.220 9.219 5.214 1.00 98.00 178 LEU A O 1
ATOM 1375 N N . VAL A 1 179 ? 4.053 8.596 7.211 1.00 98.31 179 VAL A N 1
ATOM 1376 C CA . VAL A 1 179 ? 3.034 7.559 7.442 1.00 98.31 179 VAL A CA 1
ATOM 1377 C C . VAL A 1 179 ? 1.639 8.169 7.458 1.00 98.31 179 VAL A C 1
ATOM 1379 O O . VAL A 1 179 ? 0.756 7.679 6.755 1.00 98.31 179 VAL A O 1
ATOM 1382 N N . LEU A 1 180 ? 1.446 9.236 8.240 1.00 98.06 180 LEU A N 1
ATOM 1383 C CA . LEU A 1 180 ? 0.149 9.902 8.334 1.00 98.06 180 LEU A CA 1
ATOM 1384 C C . LEU A 1 180 ? -0.258 10.501 6.991 1.00 98.06 180 LEU A C 1
ATOM 1386 O O . LEU A 1 180 ? -1.374 10.265 6.545 1.00 98.06 180 LEU A O 1
ATOM 1390 N N . HIS A 1 181 ? 0.652 11.199 6.309 1.00 98.38 181 HIS A N 1
ATOM 1391 C CA . HIS A 1 181 ? 0.361 11.792 5.006 1.00 98.38 181 HIS A CA 1
ATOM 1392 C C . HIS A 1 181 ? -0.055 10.741 3.961 1.00 98.38 181 HIS A C 1
ATOM 1394 O O . HIS A 1 181 ? -1.118 10.858 3.353 1.00 98.38 181 HIS A O 1
ATOM 1400 N N . CYS A 1 182 ? 0.745 9.684 3.778 1.00 98.12 182 CYS A N 1
ATOM 1401 C CA . CYS A 1 182 ? 0.465 8.649 2.779 1.00 98.12 182 CYS A CA 1
ATOM 1402 C C . CYS A 1 182 ? -0.784 7.836 3.142 1.00 98.12 182 CYS A C 1
ATOM 1404 O O . CYS A 1 182 ? -1.606 7.538 2.278 1.00 98.12 182 CYS A O 1
ATOM 1406 N N . GLY A 1 183 ? -0.963 7.510 4.425 1.00 97.50 183 GLY A N 1
ATOM 1407 C CA . GLY A 1 183 ? -2.141 6.791 4.899 1.00 97.50 183 GLY A CA 1
ATOM 1408 C C . GLY A 1 183 ? -3.433 7.601 4.757 1.00 97.50 183 GLY A C 1
ATOM 1409 O O . GLY A 1 183 ? -4.443 7.048 4.331 1.00 97.50 183 GLY A O 1
ATOM 1410 N N . GLN A 1 184 ? -3.403 8.911 5.027 1.00 97.44 184 GLN A N 1
ATOM 1411 C CA . GLN A 1 184 ? -4.546 9.805 4.810 1.00 97.44 184 GLN A CA 1
ATOM 1412 C C . GLN A 1 184 ? -4.909 9.881 3.327 1.00 97.44 184 GLN A C 1
ATOM 1414 O O . GLN A 1 184 ? -6.083 9.769 2.980 1.00 97.44 184 GLN A O 1
ATOM 1419 N N . ARG A 1 185 ? -3.907 10.001 2.442 1.00 97.44 185 ARG A N 1
ATOM 1420 C CA . ARG A 1 185 ? -4.123 9.962 0.988 1.00 97.44 185 ARG A CA 1
ATOM 1421 C C . ARG A 1 185 ? -4.745 8.648 0.529 1.00 97.44 185 ARG A C 1
ATOM 1423 O O . ARG A 1 185 ? -5.652 8.689 -0.294 1.00 97.44 185 ARG A O 1
ATOM 1430 N N . ALA A 1 186 ? -4.320 7.513 1.086 1.00 96.69 186 ALA A N 1
ATOM 1431 C CA . ALA A 1 186 ? -4.926 6.216 0.798 1.00 96.69 186 ALA A CA 1
ATOM 1432 C C . ALA A 1 186 ? -6.382 6.146 1.289 1.00 96.69 186 ALA A C 1
ATOM 1434 O O . ALA A 1 186 ? -7.283 5.868 0.505 1.00 96.69 186 ALA A O 1
ATOM 1435 N N . VAL A 1 187 ? -6.643 6.439 2.567 1.00 95.88 187 VAL A N 1
ATOM 1436 C CA . VAL A 1 187 ? -7.983 6.285 3.167 1.00 95.88 187 VAL A CA 1
ATOM 1437 C C . VAL A 1 187 ? -9.007 7.264 2.582 1.00 95.88 187 VAL A C 1
ATOM 1439 O O . VAL A 1 187 ? -10.180 6.909 2.476 1.00 95.88 187 VAL A O 1
ATOM 1442 N N . ALA A 1 188 ? -8.580 8.433 2.093 1.00 95.50 188 ALA A N 1
ATOM 1443 C CA . ALA A 1 188 ? -9.448 9.371 1.376 1.00 95.50 188 ALA A CA 1
ATOM 1444 C C . ALA A 1 188 ? -10.146 8.743 0.149 1.00 95.50 188 ALA A C 1
ATOM 1446 O O . ALA A 1 188 ? -11.221 9.197 -0.252 1.00 95.50 188 ALA A O 1
ATOM 1447 N N . PHE A 1 189 ? -9.595 7.665 -0.430 1.00 94.56 189 PHE A N 1
ATOM 1448 C CA . PHE A 1 189 ? -10.264 6.940 -1.513 1.00 94.56 189 PHE A CA 1
ATOM 1449 C C . PHE A 1 189 ? -11.602 6.355 -1.080 1.00 94.56 189 PHE A C 1
ATOM 1451 O O . PHE A 1 189 ? -12.543 6.422 -1.870 1.00 94.56 189 PHE A O 1
ATOM 1458 N N . ALA A 1 190 ? -11.715 5.858 0.156 1.00 92.75 190 ALA A N 1
ATOM 1459 C CA . ALA A 1 190 ? -12.938 5.242 0.668 1.00 92.75 190 ALA A CA 1
ATOM 1460 C C . ALA A 1 190 ? -14.132 6.214 0.656 1.00 92.75 190 ALA A C 1
ATOM 1462 O O . ALA A 1 190 ? -15.269 5.811 0.396 1.00 92.75 190 ALA A O 1
ATOM 1463 N N . GLU A 1 191 ? -13.866 7.499 0.895 1.00 89.44 191 GLU A N 1
ATOM 1464 C CA . GLU A 1 191 ? -14.871 8.565 0.937 1.00 89.44 191 GLU A CA 1
ATOM 1465 C C . GLU A 1 191 ? -15.110 9.216 -0.429 1.00 89.44 191 GLU A C 1
ATOM 1467 O O . GLU A 1 191 ? -16.167 9.804 -0.653 1.00 89.44 191 GLU A O 1
ATOM 1472 N N . SER A 1 192 ? -14.187 9.062 -1.376 1.00 90.62 192 SER A N 1
ATOM 1473 C CA . SER A 1 192 ? -14.284 9.641 -2.719 1.00 90.62 192 SER A CA 1
ATOM 1474 C C . SER A 1 192 ? -15.262 8.896 -3.644 1.00 90.62 192 SER A C 1
ATOM 1476 O O . SER A 1 192 ? -15.674 7.766 -3.372 1.00 90.62 192 SER A O 1
ATOM 1478 N N . ASP A 1 193 ? -15.604 9.492 -4.788 1.00 84.69 193 ASP A N 1
ATOM 1479 C CA . ASP A 1 193 ? -16.365 8.826 -5.866 1.00 84.69 193 ASP A CA 1
ATOM 1480 C C . ASP A 1 193 ? -15.527 7.796 -6.649 1.00 84.69 193 ASP A C 1
ATOM 1482 O O . ASP A 1 193 ? -16.032 7.061 -7.507 1.00 84.69 193 ASP A O 1
ATOM 1486 N N . LYS A 1 194 ? -14.221 7.725 -6.362 1.00 84.44 194 LYS A N 1
ATOM 1487 C CA . LYS A 1 194 ? -13.311 6.744 -6.959 1.00 84.44 194 LYS A CA 1
ATOM 1488 C C . LYS A 1 194 ? -13.519 5.338 -6.380 1.00 84.44 194 LYS A C 1
ATOM 1490 O O . LYS A 1 194 ? -13.243 4.384 -7.100 1.00 84.44 194 LYS A O 1
ATOM 1495 N N . CYS A 1 195 ? -14.041 5.236 -5.154 1.00 87.38 195 CYS A N 1
ATOM 1496 C CA . CYS A 1 195 ? -14.231 3.994 -4.400 1.00 87.38 195 CYS A CA 1
ATOM 1497 C C . CYS A 1 195 ? -15.081 2.963 -5.154 1.00 87.38 195 CYS A C 1
ATOM 1499 O O . CYS A 1 195 ? -16.227 3.243 -5.537 1.00 87.38 195 CYS A O 1
ATOM 1501 N N . LEU A 1 196 ? -14.557 1.749 -5.326 1.00 87.12 196 LEU A N 1
ATOM 1502 C CA . LEU A 1 196 ? -15.251 0.680 -6.038 1.00 87.12 196 LEU A CA 1
ATOM 1503 C C . LEU A 1 196 ? -16.496 0.199 -5.290 1.00 87.12 196 LEU A C 1
ATOM 1505 O O . LEU A 1 196 ? -17.477 -0.135 -5.949 1.00 87.12 196 LEU A O 1
ATOM 1509 N N . THR A 1 197 ? -16.542 0.258 -3.951 1.00 83.94 197 THR A N 1
ATOM 1510 C CA . THR A 1 197 ? -17.741 -0.160 -3.186 1.00 83.94 197 THR A CA 1
ATOM 1511 C C . THR A 1 197 ? -18.980 0.677 -3.507 1.00 83.94 197 THR A C 1
ATOM 1513 O O . THR A 1 197 ? -20.105 0.231 -3.295 1.00 83.94 197 THR A O 1
ATOM 1516 N N . LYS A 1 198 ? -18.791 1.912 -3.991 1.00 85.06 198 LYS A N 1
ATOM 1517 C CA . LYS A 1 198 ? -19.892 2.800 -4.397 1.00 85.06 198 LYS A CA 1
ATOM 1518 C C . LYS A 1 198 ? -20.386 2.502 -5.812 1.00 85.06 198 LYS A C 1
ATOM 1520 O O . LYS A 1 198 ? -21.498 2.880 -6.176 1.00 85.06 198 LYS A O 1
ATOM 1525 N N . ARG A 1 199 ? -19.572 1.824 -6.621 1.00 81.38 199 ARG A N 1
ATOM 1526 C CA . ARG A 1 199 ? -19.938 1.391 -7.966 1.00 81.38 199 ARG A CA 1
ATOM 1527 C C . ARG A 1 199 ? -20.666 0.062 -7.819 1.00 81.38 199 ARG A C 1
ATOM 1529 O O . ARG A 1 199 ? -20.038 -0.961 -7.600 1.00 81.38 199 ARG A O 1
ATOM 1536 N N . GLN A 1 200 ? -21.991 0.076 -7.917 1.00 71.19 200 GLN A N 1
ATOM 1537 C CA . GLN A 1 200 ? -22.799 -1.145 -7.884 1.00 71.19 200 GLN A CA 1
ATOM 1538 C C . GLN A 1 200 ? -23.191 -1.554 -9.312 1.00 71.19 200 GLN A C 1
ATOM 1540 O O . GLN A 1 200 ? -24.242 -1.135 -9.809 1.00 71.19 200 GLN A O 1
ATOM 1545 N N . PRO A 1 201 ? -22.349 -2.324 -10.032 1.00 81.25 201 PRO A N 1
ATOM 1546 C CA . PRO A 1 201 ? -22.754 -2.891 -11.308 1.00 81.25 201 PRO A CA 1
ATOM 1547 C C . PRO A 1 201 ? -23.887 -3.899 -11.087 1.00 81.25 201 PRO A C 1
ATOM 1549 O O . PRO A 1 201 ? -23.875 -4.666 -10.130 1.00 81.25 201 PRO A O 1
ATOM 1552 N N . LYS A 1 202 ? -24.855 -3.946 -12.011 1.00 78.25 202 LYS A N 1
ATOM 1553 C CA . LYS A 1 202 ? -25.996 -4.882 -11.929 1.00 78.25 202 LYS A CA 1
ATOM 1554 C C . LYS A 1 202 ? -25.570 -6.356 -11.902 1.00 78.25 202 LYS A C 1
ATOM 1556 O O . LYS A 1 202 ? -26.309 -7.190 -11.393 1.00 78.25 202 LYS A O 1
ATOM 1561 N N . LYS A 1 203 ? -24.419 -6.668 -12.504 1.00 83.75 203 LYS A N 1
ATOM 1562 C CA . LYS A 1 203 ? -23.775 -7.985 -12.509 1.00 83.75 203 LYS A CA 1
ATOM 1563 C C . LYS A 1 203 ? -22.259 -7.773 -12.419 1.00 83.75 203 LYS A C 1
ATOM 1565 O O . LYS A 1 203 ? -21.664 -7.443 -13.445 1.00 83.75 203 LYS A O 1
ATOM 1570 N N . PRO A 1 204 ? -21.652 -7.848 -11.225 1.00 84.25 204 PRO A N 1
ATOM 1571 C CA . PRO A 1 204 ? -20.202 -7.786 -11.098 1.00 84.25 204 PRO A CA 1
ATOM 1572 C C . PRO A 1 204 ? -19.585 -9.051 -11.704 1.00 84.25 204 PRO A C 1
ATOM 1574 O O . PRO A 1 204 ? -20.037 -10.156 -11.414 1.00 84.25 204 PRO A O 1
ATOM 1577 N N . ASP A 1 205 ? -18.577 -8.888 -12.558 1.00 89.50 205 ASP A N 1
ATOM 1578 C CA . ASP A 1 205 ? -17.754 -10.003 -13.020 1.00 89.50 205 ASP A CA 1
ATOM 1579 C C . ASP A 1 205 ? -16.667 -10.343 -11.982 1.00 89.50 205 ASP A C 1
ATOM 1581 O O . ASP A 1 205 ? -16.423 -9.593 -11.031 1.00 89.50 205 ASP A O 1
ATOM 1585 N N . SER A 1 206 ? -16.000 -11.487 -12.165 1.00 90.19 206 SER A N 1
ATOM 1586 C CA . SER A 1 206 ? -14.925 -11.943 -11.269 1.00 90.19 206 SER A CA 1
ATOM 1587 C C . SER A 1 206 ? -13.772 -10.929 -11.182 1.00 90.19 206 SER A C 1
ATOM 1589 O O . SER A 1 206 ? -13.217 -10.698 -10.109 1.00 90.19 206 SER A O 1
ATOM 1591 N N . ILE A 1 207 ? -13.463 -10.233 -12.283 1.00 88.12 207 ILE A N 1
ATOM 1592 C CA . ILE A 1 207 ? -12.405 -9.212 -12.324 1.00 88.12 207 ILE A CA 1
ATOM 1593 C C . ILE A 1 207 ? -12.769 -8.012 -11.443 1.00 88.12 207 ILE A C 1
ATOM 1595 O O . ILE A 1 207 ? -11.917 -7.496 -10.717 1.00 88.12 207 ILE A O 1
ATOM 1599 N N . PHE A 1 208 ? -14.016 -7.542 -11.495 1.00 90.06 208 PHE A N 1
ATOM 1600 C CA . PHE A 1 208 ? -14.491 -6.454 -10.648 1.00 90.06 208 PHE A CA 1
ATOM 1601 C C . PHE A 1 208 ? -14.483 -6.852 -9.172 1.00 90.06 208 PHE A C 1
ATOM 1603 O O . PHE A 1 208 ? -14.030 -6.063 -8.345 1.00 90.06 208 PHE A O 1
ATOM 1610 N N . GLN A 1 209 ? -14.926 -8.069 -8.846 1.00 89.75 209 GLN A N 1
ATOM 1611 C CA . GLN A 1 209 ? -14.877 -8.591 -7.476 1.00 89.75 209 GLN A CA 1
ATOM 1612 C C . GLN A 1 209 ? -13.441 -8.644 -6.949 1.00 89.75 209 GLN A C 1
ATOM 1614 O O . GLN A 1 209 ? -13.170 -8.129 -5.868 1.00 89.75 209 GLN A O 1
ATOM 1619 N N . HIS A 1 210 ? -12.501 -9.161 -7.743 1.00 90.88 210 HIS A N 1
ATOM 1620 C CA . HIS A 1 210 ? -11.087 -9.179 -7.375 1.00 90.88 210 HIS A CA 1
ATOM 1621 C C . HIS A 1 210 ? -10.538 -7.763 -7.142 1.00 90.88 210 HIS A C 1
ATOM 1623 O O . HIS A 1 210 ? -9.883 -7.502 -6.137 1.00 90.88 210 HIS A O 1
ATOM 1629 N N . LYS A 1 211 ? -10.845 -6.806 -8.027 1.00 91.38 211 LYS A N 1
ATOM 1630 C CA . LYS A 1 211 ? -10.434 -5.401 -7.846 1.00 91.38 211 LYS A CA 1
ATOM 1631 C C . LYS A 1 211 ? -11.016 -4.777 -6.580 1.00 91.38 211 LYS A C 1
ATOM 1633 O O . LYS A 1 211 ? -10.332 -3.983 -5.941 1.00 91.38 211 LYS A O 1
ATOM 1638 N N . LEU A 1 212 ? -12.255 -5.120 -6.235 1.00 92.56 212 LEU A N 1
ATOM 1639 C CA . LEU A 1 212 ? -12.892 -4.661 -5.008 1.00 92.56 212 LEU A CA 1
ATOM 1640 C C . LEU A 1 212 ? -12.139 -5.182 -3.781 1.00 92.56 212 LEU A C 1
ATOM 1642 O O . LEU A 1 212 ? -11.794 -4.382 -2.921 1.00 92.56 212 LEU A O 1
ATOM 1646 N N . VAL A 1 213 ? -11.835 -6.482 -3.731 1.00 94.06 213 VAL A N 1
ATOM 1647 C CA . VAL A 1 213 ? -11.050 -7.085 -2.640 1.00 94.06 213 VAL A CA 1
ATOM 1648 C C . VAL A 1 213 ? -9.710 -6.368 -2.492 1.00 94.06 213 VAL A C 1
ATOM 1650 O O . VAL A 1 213 ? -9.410 -5.846 -1.422 1.00 94.06 213 VAL A O 1
ATOM 1653 N N . VAL A 1 214 ? -8.965 -6.230 -3.591 1.00 93.81 214 VAL A N 1
ATOM 1654 C CA . VAL A 1 214 ? -7.652 -5.571 -3.607 1.00 93.81 214 VAL A CA 1
ATOM 1655 C C . VAL A 1 214 ? -7.726 -4.113 -3.131 1.00 93.81 214 VAL A C 1
ATOM 1657 O O . VAL A 1 214 ? -6.888 -3.681 -2.342 1.00 93.81 214 VAL A O 1
ATOM 1660 N N . GLU A 1 215 ? -8.736 -3.343 -3.556 1.00 95.19 215 GLU A N 1
ATOM 1661 C CA . GLU A 1 215 ? -8.942 -1.967 -3.076 1.00 95.19 215 GLU A CA 1
ATOM 1662 C C . GLU A 1 215 ? -9.111 -1.929 -1.551 1.00 95.19 215 GLU A C 1
ATOM 1664 O O . GLU A 1 215 ? -8.505 -1.099 -0.869 1.00 95.19 215 GLU A O 1
ATOM 1669 N N . GLN A 1 216 ? -9.916 -2.839 -1.004 1.00 96.56 216 GLN A N 1
ATOM 1670 C CA . GLN A 1 216 ? -10.178 -2.893 0.430 1.00 96.56 216 GLN A CA 1
ATOM 1671 C C . GLN A 1 216 ? -8.944 -3.352 1.223 1.00 96.56 216 GLN A C 1
ATOM 1673 O O . GLN A 1 216 ? -8.656 -2.781 2.273 1.00 96.56 216 GLN A O 1
ATOM 1678 N N . GLU A 1 217 ? -8.148 -4.289 0.708 1.00 96.25 217 GLU A N 1
ATOM 1679 C CA . GLU A 1 217 ? -6.868 -4.672 1.322 1.00 96.25 217 GLU A CA 1
ATOM 1680 C C . GLU A 1 217 ? -5.868 -3.499 1.344 1.00 96.25 217 GLU A C 1
ATOM 1682 O O . GLU A 1 217 ? -5.204 -3.248 2.352 1.00 96.25 217 GLU A O 1
ATOM 1687 N N . MET A 1 218 ? -5.795 -2.700 0.276 1.00 96.81 218 MET A N 1
ATOM 1688 C CA . MET A 1 218 ? -4.934 -1.508 0.242 1.00 96.81 218 MET A CA 1
ATOM 1689 C C . MET A 1 218 ? -5.381 -0.433 1.243 1.00 96.81 218 MET A C 1
ATOM 1691 O O . MET A 1 218 ? -4.547 0.162 1.935 1.00 96.81 218 MET A O 1
ATOM 1695 N N . LEU A 1 219 ? -6.693 -0.200 1.358 1.00 97.62 219 LEU A N 1
ATOM 1696 C CA . LEU A 1 219 ? -7.271 0.708 2.355 1.00 97.62 219 LEU A CA 1
ATOM 1697 C C . LEU A 1 219 ? -6.998 0.225 3.785 1.00 97.62 219 LEU A C 1
ATOM 1699 O O . LEU A 1 219 ? -6.651 1.032 4.654 1.00 97.62 219 LEU A O 1
ATOM 1703 N N . TYR A 1 220 ? -7.089 -1.089 4.016 1.00 98.00 220 TYR A N 1
ATOM 1704 C CA . TYR A 1 220 ? -6.710 -1.723 5.275 1.00 98.00 220 TYR A CA 1
ATOM 1705 C C . TYR A 1 220 ? -5.269 -1.371 5.660 1.00 98.00 220 TYR A C 1
ATOM 1707 O O . TYR A 1 220 ? -5.046 -0.852 6.758 1.00 98.00 220 TYR A O 1
ATOM 1715 N N . TYR A 1 221 ? -4.300 -1.583 4.760 1.00 97.56 221 TYR A N 1
ATOM 1716 C CA . TYR A 1 221 ? -2.889 -1.310 5.051 1.00 97.56 221 TYR A CA 1
ATOM 1717 C C . TYR A 1 221 ? -2.635 0.168 5.350 1.00 97.56 221 TYR A C 1
ATOM 1719 O O . TYR A 1 221 ? -1.941 0.491 6.316 1.00 97.56 221 TYR A O 1
ATOM 1727 N N . GLY A 1 222 ? -3.251 1.072 4.580 1.00 96.69 222 GLY A N 1
ATOM 1728 C CA . GLY A 1 222 ? -3.187 2.508 4.848 1.00 96.69 222 GLY A CA 1
ATOM 1729 C C . GLY A 1 222 ? -3.680 2.858 6.253 1.00 96.69 222 GLY A C 1
ATOM 1730 O O . GLY A 1 222 ? -3.011 3.587 6.984 1.00 96.69 222 GLY A O 1
ATOM 1731 N N . SER A 1 223 ? -4.819 2.295 6.658 1.00 98.12 223 SER A N 1
ATOM 1732 C CA . SER A 1 223 ? -5.438 2.593 7.948 1.00 98.12 223 SER A CA 1
ATOM 1733 C C . SER A 1 223 ? -4.692 1.969 9.132 1.00 98.12 223 SER A C 1
ATOM 1735 O O . SER A 1 223 ? -4.363 2.666 10.094 1.00 98.12 223 SER A O 1
ATOM 1737 N N . VAL A 1 224 ? -4.341 0.681 9.062 1.00 98.12 224 VAL A N 1
ATOM 1738 C CA . VAL A 1 224 ? -3.700 -0.023 10.185 1.00 98.12 224 VAL A CA 1
ATOM 1739 C C . VAL A 1 224 ? -2.325 0.565 10.511 1.00 98.12 224 VAL A C 1
ATOM 1741 O O . VAL A 1 224 ? -1.989 0.742 11.683 1.00 98.12 224 VAL A O 1
ATOM 1744 N N . VAL A 1 225 ? -1.548 0.938 9.490 1.00 97.75 225 VAL A N 1
ATOM 1745 C CA . VAL A 1 225 ? -0.205 1.499 9.664 1.00 97.75 225 VAL A CA 1
ATOM 1746 C C . VAL A 1 225 ? -0.258 2.907 10.261 1.00 97.75 225 VAL A C 1
ATOM 1748 O O . VAL A 1 225 ? 0.552 3.226 11.136 1.00 97.75 225 VAL A O 1
ATOM 1751 N N . MET A 1 226 ? -1.248 3.727 9.884 1.00 98.00 226 MET A N 1
ATOM 1752 C CA . MET A 1 226 ? -1.505 4.999 10.573 1.00 98.00 226 MET A CA 1
ATOM 1753 C C . MET A 1 226 ? -1.800 4.779 12.055 1.00 98.00 226 MET A C 1
ATOM 1755 O O . MET A 1 226 ? -1.147 5.394 12.898 1.00 98.00 226 MET A O 1
ATOM 1759 N N . GLY A 1 227 ? -2.712 3.856 12.380 1.00 98.00 227 GLY A N 1
ATOM 1760 C CA . GLY A 1 227 ? -3.052 3.532 13.766 1.00 98.00 227 GLY A CA 1
ATOM 1761 C C . GLY A 1 227 ? -1.835 3.084 14.577 1.00 98.00 227 GLY A C 1
ATOM 1762 O O . GLY A 1 227 ? -1.589 3.585 15.674 1.00 98.00 227 GLY A O 1
ATOM 1763 N N . GLN A 1 228 ? -1.003 2.198 14.024 1.00 97.75 228 GLN A N 1
ATOM 1764 C CA . GLN A 1 228 ? 0.232 1.764 14.682 1.00 97.75 228 GLN A CA 1
ATOM 1765 C C . GLN A 1 228 ? 1.232 2.914 14.875 1.00 97.75 228 GLN A C 1
ATOM 1767 O O . GLN A 1 228 ? 1.871 3.010 15.923 1.00 97.75 228 GLN A O 1
ATOM 1772 N N . SER A 1 229 ? 1.368 3.800 13.887 1.00 97.62 229 SER A N 1
ATOM 1773 C CA . SER A 1 229 ? 2.264 4.959 13.952 1.00 97.62 229 SER A CA 1
ATOM 1774 C C . SER A 1 229 ? 1.824 5.970 15.014 1.00 97.62 229 SER A C 1
ATOM 1776 O O . SER A 1 229 ? 2.659 6.464 15.776 1.00 97.62 229 SER A O 1
ATOM 1778 N N . LEU A 1 230 ? 0.515 6.214 15.132 1.00 97.62 230 LEU A N 1
ATOM 1779 C CA . LEU A 1 230 ? -0.081 7.017 16.203 1.00 97.62 230 LEU A CA 1
ATOM 1780 C C . LEU A 1 230 ? 0.189 6.384 17.573 1.00 97.62 230 LEU A C 1
ATOM 1782 O O . LEU A 1 230 ? 0.691 7.058 18.468 1.00 97.62 230 LEU A O 1
ATOM 1786 N N . MET A 1 231 ? -0.026 5.072 17.722 1.00 96.19 231 MET A N 1
ATOM 1787 C CA . MET A 1 231 ? 0.263 4.354 18.971 1.00 96.19 231 MET A CA 1
ATOM 1788 C C . MET A 1 231 ? 1.745 4.398 19.368 1.00 96.19 231 MET A C 1
ATOM 1790 O O . MET A 1 231 ? 2.049 4.486 20.555 1.00 96.19 231 MET A O 1
ATOM 1794 N N . LYS A 1 232 ? 2.679 4.374 18.408 1.00 94.69 232 LYS A N 1
ATOM 1795 C CA . LYS A 1 232 ? 4.118 4.530 18.691 1.00 94.69 232 LYS A CA 1
ATOM 1796 C C . LYS A 1 232 ? 4.476 5.948 19.156 1.00 94.69 232 LYS A C 1
ATOM 1798 O O . LYS A 1 232 ? 5.359 6.102 19.994 1.00 94.69 232 LYS A O 1
ATOM 1803 N N . ASN A 1 233 ? 3.782 6.969 18.650 1.00 92.06 233 ASN A N 1
ATOM 1804 C CA . ASN A 1 233 ? 4.090 8.382 18.907 1.00 92.06 233 ASN A CA 1
ATOM 1805 C C . ASN A 1 233 ? 3.181 9.048 19.956 1.00 92.06 233 ASN A C 1
ATOM 1807 O O . ASN A 1 233 ? 3.358 10.223 20.268 1.00 92.06 233 ASN A O 1
ATOM 1811 N N . MET A 1 234 ? 2.228 8.317 20.543 1.00 91.62 234 MET A N 1
ATOM 1812 C CA . MET A 1 234 ? 1.194 8.913 21.394 1.00 91.62 234 MET A CA 1
ATOM 1813 C C . MET A 1 234 ? 1.706 9.510 22.714 1.00 91.62 234 MET A C 1
ATOM 1815 O O . MET A 1 234 ? 1.045 10.378 23.273 1.00 91.62 234 MET A O 1
ATOM 1819 N N . GLN A 1 235 ? 2.845 9.044 23.245 1.00 89.38 235 GLN A N 1
ATOM 1820 C CA . GLN A 1 235 ? 3.455 9.540 24.497 1.00 89.38 235 GLN A CA 1
ATOM 1821 C C . GLN A 1 235 ? 2.467 9.663 25.683 1.00 89.38 235 GLN A C 1
ATOM 1823 O O . GLN A 1 235 ? 2.553 10.582 26.491 1.00 89.38 235 GLN A O 1
ATOM 1828 N N . GLY A 1 236 ? 1.489 8.755 25.778 1.00 85.56 236 GLY A N 1
ATOM 1829 C CA . GLY A 1 236 ? 0.464 8.779 26.831 1.00 85.56 236 GLY A CA 1
ATOM 1830 C C . GLY A 1 236 ? -0.738 9.697 26.566 1.00 85.56 236 GLY A C 1
ATOM 1831 O O . GLY A 1 236 ? -1.691 9.663 27.339 1.00 85.56 236 GLY A O 1
ATOM 1832 N N . LYS A 1 237 ? -0.752 10.467 25.472 1.00 90.75 237 LYS A N 1
ATOM 1833 C CA . LYS A 1 237 ? -1.868 11.349 25.102 1.00 90.75 237 LYS A CA 1
ATOM 1834 C C . LYS A 1 237 ? -3.069 10.529 24.628 1.00 90.75 237 LYS A C 1
ATOM 1836 O O . LYS A 1 237 ? -3.016 9.875 23.586 1.00 90.75 237 LYS A O 1
ATOM 1841 N N . ASN A 1 238 ? -4.163 10.579 25.385 1.00 91.12 238 ASN A N 1
ATOM 1842 C CA . ASN A 1 238 ? -5.377 9.812 25.087 1.00 91.12 238 ASN A CA 1
ATOM 1843 C C . ASN A 1 238 ? -6.070 10.249 23.787 1.00 91.12 238 ASN A C 1
ATOM 1845 O O . ASN A 1 238 ? -6.685 9.412 23.140 1.00 91.12 238 ASN A O 1
ATOM 1849 N N . GLU A 1 239 ? -5.936 11.509 23.374 1.00 92.44 239 GLU A N 1
ATOM 1850 C CA . GLU A 1 239 ? -6.469 12.005 22.094 1.00 92.44 239 GLU A CA 1
ATOM 1851 C C . GLU A 1 239 ? -5.861 11.251 20.904 1.00 92.44 239 GLU A C 1
ATOM 1853 O O . GLU A 1 239 ? -6.584 10.620 20.143 1.00 92.44 239 GLU A O 1
ATOM 1858 N N . ILE A 1 240 ? -4.527 11.168 20.839 1.00 94.81 240 ILE A N 1
ATOM 1859 C CA . ILE A 1 240 ? -3.808 10.431 19.783 1.00 94.81 240 ILE A CA 1
ATOM 1860 C C . ILE A 1 240 ? -4.171 8.939 19.799 1.00 94.81 240 ILE A C 1
ATOM 1862 O O . ILE A 1 240 ? -4.266 8.290 18.758 1.00 94.81 240 ILE A O 1
ATOM 1866 N N . ARG A 1 241 ? -4.397 8.371 20.990 1.00 95.31 241 ARG A N 1
ATOM 1867 C CA . ARG A 1 241 ? -4.878 6.990 21.111 1.00 95.31 241 ARG A CA 1
ATOM 1868 C C . ARG A 1 241 ? -6.268 6.826 20.501 1.00 95.31 241 ARG A C 1
ATOM 1870 O O . ARG A 1 241 ? -6.499 5.815 19.851 1.00 95.31 241 ARG A O 1
ATOM 1877 N N . ARG A 1 242 ? -7.179 7.786 20.683 1.00 95.19 242 ARG A N 1
ATOM 1878 C CA . ARG A 1 242 ? -8.510 7.744 20.055 1.00 95.19 242 ARG A CA 1
ATOM 1879 C C . ARG A 1 242 ? -8.417 7.848 18.537 1.00 95.19 242 ARG A C 1
ATOM 1881 O O . ARG A 1 242 ? -9.066 7.058 17.860 1.00 95.19 242 ARG A O 1
ATOM 1888 N N . ASP A 1 243 ? -7.536 8.694 18.013 1.00 96.31 243 ASP A N 1
ATOM 1889 C CA . ASP A 1 243 ? -7.270 8.748 16.569 1.00 96.31 243 ASP A CA 1
ATOM 1890 C C . ASP A 1 243 ? -6.774 7.391 16.038 1.00 96.31 243 ASP A C 1
ATOM 1892 O O . ASP A 1 243 ? -7.198 6.921 14.978 1.00 96.31 243 ASP A O 1
ATOM 1896 N N . ALA A 1 244 ? -5.928 6.698 16.811 1.00 97.56 244 ALA A N 1
ATOM 1897 C CA . ALA A 1 244 ? -5.482 5.350 16.470 1.00 97.56 244 ALA A CA 1
ATOM 1898 C C . ALA A 1 244 ? -6.623 4.319 16.504 1.00 97.56 244 ALA A C 1
ATOM 1900 O O . ALA A 1 244 ? -6.681 3.449 15.635 1.00 97.56 244 ALA A O 1
ATOM 1901 N N . LEU A 1 245 ? -7.546 4.416 17.469 1.00 97.44 245 LEU A N 1
ATOM 1902 C CA . LEU A 1 245 ? -8.724 3.543 17.536 1.00 97.44 245 LEU A CA 1
ATOM 1903 C C . LEU A 1 245 ? -9.600 3.688 16.292 1.00 97.44 245 LEU A C 1
ATOM 1905 O O . LEU A 1 245 ? -9.995 2.673 15.723 1.00 97.44 245 LEU A O 1
ATOM 1909 N N . VAL A 1 246 ? -9.838 4.918 15.827 1.00 97.62 246 VAL A N 1
ATOM 1910 C CA . VAL A 1 246 ? -10.582 5.174 14.581 1.00 97.62 246 VAL A CA 1
ATOM 1911 C C . VAL A 1 246 ? -9.912 4.472 13.399 1.00 97.62 246 VAL A C 1
ATOM 1913 O O . VAL A 1 246 ? -10.585 3.811 12.607 1.00 97.62 246 VAL A O 1
ATOM 1916 N N . CYS A 1 247 ? -8.582 4.538 13.313 1.00 98.19 247 CYS A N 1
ATOM 1917 C CA . CYS A 1 247 ? -7.825 3.832 12.282 1.00 98.19 247 CYS A CA 1
ATOM 1918 C C . CYS A 1 247 ? -8.013 2.305 12.365 1.00 98.19 247 CYS A C 1
ATOM 1920 O O . CYS A 1 247 ? -8.253 1.655 11.352 1.00 98.19 247 CYS A O 1
ATOM 1922 N N . PHE A 1 248 ? -7.961 1.705 13.556 1.00 98.56 248 PHE A N 1
ATOM 1923 C CA . PHE A 1 248 ? -8.142 0.255 13.688 1.00 98.56 248 PHE A CA 1
ATOM 1924 C C . PHE A 1 248 ? -9.574 -0.211 13.391 1.00 98.56 248 PHE A C 1
ATOM 1926 O O . PHE A 1 248 ? -9.750 -1.271 12.792 1.00 98.56 248 PHE A O 1
ATOM 1933 N N . VAL A 1 249 ? -10.594 0.580 13.737 1.00 98.50 249 VAL A N 1
ATOM 1934 C CA . VAL A 1 249 ? -11.993 0.291 13.366 1.00 98.50 249 VAL A CA 1
ATOM 1935 C C . VAL A 1 249 ? -12.171 0.357 11.850 1.00 98.50 249 VAL A C 1
ATOM 1937 O O . VAL A 1 249 ? -12.768 -0.541 11.257 1.00 98.50 249 VAL A O 1
ATOM 1940 N N . ASN A 1 250 ? -11.613 1.382 11.201 1.00 98.00 250 ASN A N 1
ATOM 1941 C CA . ASN A 1 250 ? -11.640 1.492 9.743 1.00 98.00 250 ASN A CA 1
ATOM 1942 C C . ASN A 1 250 ? -10.908 0.324 9.076 1.00 98.00 250 ASN A C 1
ATOM 1944 O O . ASN A 1 250 ? -11.444 -0.263 8.140 1.00 98.00 250 ASN A O 1
ATOM 1948 N N . ALA A 1 251 ? -9.750 -0.082 9.602 1.00 98.19 251 ALA A N 1
ATOM 1949 C CA . ALA A 1 251 ? -9.059 -1.282 9.146 1.00 98.19 251 ALA A CA 1
ATOM 1950 C C . ALA A 1 251 ? -9.953 -2.533 9.262 1.00 98.19 251 ALA A C 1
ATOM 1952 O O . ALA A 1 251 ? -10.083 -3.263 8.285 1.00 98.19 251 ALA A O 1
ATOM 1953 N N . CYS A 1 252 ? -10.659 -2.749 10.380 1.00 98.38 252 CYS A N 1
ATOM 1954 C CA . CYS A 1 252 ? -11.601 -3.873 10.505 1.00 98.38 252 CYS A CA 1
ATOM 1955 C C . CYS A 1 252 ? -12.691 -3.842 9.419 1.00 98.38 252 CYS A C 1
ATOM 1957 O O . CYS A 1 252 ? -12.947 -4.860 8.781 1.00 98.38 252 CYS A O 1
ATOM 1959 N N . ARG A 1 253 ? -13.276 -2.668 9.147 1.00 97.75 253 ARG A N 1
ATOM 1960 C CA . ARG A 1 253 ? -14.298 -2.492 8.097 1.00 97.75 253 ARG A CA 1
ATOM 1961 C C . ARG A 1 253 ? -13.757 -2.783 6.699 1.00 97.75 253 ARG A C 1
ATOM 1963 O O . ARG A 1 253 ? -14.458 -3.372 5.881 1.00 97.75 253 ARG A O 1
ATOM 1970 N N . PHE A 1 254 ? -12.529 -2.364 6.410 1.00 97.50 254 PHE A N 1
ATOM 1971 C CA . PHE A 1 254 ? -11.883 -2.660 5.133 1.00 97.50 254 PHE A CA 1
ATOM 1972 C C . PHE A 1 254 ? -11.574 -4.156 5.000 1.00 97.50 254 PHE A C 1
ATOM 1974 O O . PHE A 1 254 ? -11.935 -4.754 3.993 1.00 97.50 254 PHE A O 1
ATOM 1981 N N . GLY A 1 255 ? -11.023 -4.793 6.039 1.00 96.81 255 GLY A N 1
ATOM 1982 C CA . GLY A 1 255 ? -10.801 -6.244 6.056 1.00 96.81 255 GLY A CA 1
ATOM 1983 C C . GLY A 1 255 ? -12.098 -7.041 5.873 1.00 96.81 255 GLY A C 1
ATOM 1984 O O . GLY A 1 255 ? -12.131 -7.997 5.101 1.00 96.81 255 GLY A O 1
ATOM 1985 N N . GLN A 1 256 ? -13.194 -6.592 6.495 1.00 96.81 256 GLN A N 1
ATOM 1986 C CA . GLN A 1 256 ? -14.518 -7.192 6.327 1.00 96.81 256 GLN A CA 1
ATOM 1987 C C . GLN A 1 256 ? -14.990 -7.113 4.873 1.00 96.81 256 GLN A C 1
ATOM 1989 O O . GLN A 1 256 ? -15.435 -8.111 4.314 1.00 96.81 256 GLN A O 1
ATOM 1994 N N . LYS A 1 257 ? -14.883 -5.937 4.244 1.00 94.69 257 LYS A N 1
ATOM 1995 C CA . LYS A 1 257 ? -15.274 -5.744 2.838 1.00 94.69 257 LYS A CA 1
ATOM 1996 C C . LYS A 1 257 ? -14.369 -6.492 1.857 1.00 94.69 257 LYS A C 1
ATOM 1998 O O . LYS A 1 257 ? -14.830 -6.836 0.775 1.00 94.69 257 LYS A O 1
ATOM 2003 N N . ALA A 1 258 ? -13.112 -6.738 2.227 1.00 93.88 258 ALA A N 1
ATOM 2004 C CA . ALA A 1 258 ? -12.209 -7.618 1.491 1.00 93.88 258 ALA A CA 1
ATOM 2005 C C . ALA A 1 258 ? -12.563 -9.107 1.663 1.00 93.88 258 ALA A C 1
ATOM 2007 O O . ALA A 1 258 ? -12.078 -9.935 0.902 1.00 93.88 258 ALA A O 1
ATOM 2008 N N . GLY A 1 259 ? -13.386 -9.457 2.660 1.00 94.00 259 GLY A N 1
ATOM 2009 C CA . GLY A 1 259 ? -13.672 -10.847 3.014 1.00 94.00 259 GLY A CA 1
ATOM 2010 C C . GLY A 1 259 ? -12.459 -11.581 3.592 1.00 94.00 259 GLY A C 1
ATOM 2011 O O . GLY A 1 259 ? -12.407 -12.803 3.518 1.00 94.00 259 GLY A O 1
ATOM 2012 N N . ASN A 1 260 ? -11.478 -10.855 4.136 1.00 94.50 260 ASN A N 1
ATOM 2013 C CA . ASN A 1 260 ? -10.214 -11.423 4.598 1.00 94.50 260 ASN A CA 1
ATOM 2014 C C . ASN A 1 260 ? -10.190 -11.503 6.134 1.00 94.50 260 ASN A C 1
ATOM 2016 O O . ASN A 1 260 ? -10.012 -10.492 6.824 1.00 94.50 260 ASN A O 1
ATOM 2020 N N . TYR A 1 261 ? -10.381 -12.716 6.662 1.00 95.31 261 TYR A N 1
ATOM 2021 C CA . TYR A 1 261 ? -10.472 -12.986 8.099 1.00 95.31 261 TYR A CA 1
ATOM 2022 C C . TYR A 1 261 ? -9.213 -12.552 8.865 1.00 95.31 261 TYR A C 1
ATOM 2024 O O . TYR A 1 261 ? -9.307 -11.867 9.889 1.00 95.31 261 TYR A O 1
ATOM 2032 N N . ASP A 1 262 ? -8.029 -12.869 8.337 1.00 96.06 262 ASP A N 1
ATOM 2033 C CA . ASP A 1 262 ? -6.753 -12.576 8.994 1.00 96.06 262 ASP A CA 1
ATOM 2034 C C . ASP A 1 262 ? -6.534 -11.075 9.192 1.00 96.06 262 ASP A C 1
ATOM 2036 O O . ASP A 1 262 ? -6.091 -10.638 10.262 1.00 96.06 262 ASP A O 1
ATOM 2040 N N . LEU A 1 263 ? -6.894 -10.264 8.190 1.00 96.56 263 LEU A N 1
ATOM 2041 C CA . LEU A 1 263 ? -6.800 -8.807 8.286 1.00 96.56 263 LEU A CA 1
ATOM 2042 C C . LEU A 1 263 ? -7.724 -8.266 9.383 1.00 96.56 263 LEU A C 1
ATOM 2044 O O . LEU A 1 263 ? -7.295 -7.456 10.209 1.00 96.56 263 LEU A O 1
ATOM 2048 N N . VAL A 1 264 ? -8.971 -8.741 9.447 1.00 98.06 264 VAL A N 1
ATOM 2049 C CA . VAL A 1 264 ? -9.927 -8.304 10.477 1.00 98.06 264 VAL A CA 1
ATOM 2050 C C . VAL A 1 264 ? -9.417 -8.646 11.875 1.00 98.06 264 VAL A C 1
ATOM 2052 O O . VAL A 1 264 ? -9.388 -7.775 12.747 1.00 98.06 264 VAL A O 1
ATOM 2055 N N . ILE A 1 265 ? -8.950 -9.877 12.097 1.00 97.69 265 ILE A N 1
ATOM 2056 C CA . ILE A 1 265 ? -8.437 -10.303 13.406 1.00 97.69 265 ILE A CA 1
ATOM 2057 C C . ILE A 1 265 ? -7.164 -9.541 13.794 1.00 97.69 265 ILE A C 1
ATOM 2059 O O . ILE A 1 265 ? -6.995 -9.172 14.962 1.00 97.69 265 ILE A O 1
ATOM 2063 N N . ALA A 1 266 ? -6.272 -9.261 12.842 1.00 97.81 266 ALA A N 1
ATOM 2064 C CA . ALA A 1 266 ? -5.073 -8.469 13.095 1.00 97.81 266 ALA A CA 1
ATOM 2065 C C . ALA A 1 266 ? -5.415 -7.031 13.529 1.00 97.81 266 ALA A C 1
ATOM 2067 O O . ALA A 1 266 ? -4.904 -6.559 14.551 1.00 97.81 266 ALA A O 1
ATOM 2068 N N . ALA A 1 267 ? -6.319 -6.345 12.822 1.00 98.06 267 ALA A N 1
ATOM 2069 C CA . ALA A 1 267 ? -6.766 -5.004 13.207 1.00 98.06 267 ALA A CA 1
ATOM 2070 C C . ALA A 1 267 ? -7.532 -4.994 14.538 1.00 98.06 267 ALA A C 1
ATOM 2072 O O . ALA A 1 267 ? -7.268 -4.135 15.385 1.00 98.06 267 ALA A O 1
ATOM 2073 N N . ALA A 1 268 ? -8.404 -5.977 14.774 1.00 98.12 268 ALA A N 1
ATOM 2074 C CA . ALA A 1 268 ? -9.106 -6.124 16.044 1.00 98.12 268 ALA A CA 1
ATOM 2075 C C . ALA A 1 268 ? -8.114 -6.293 17.203 1.00 98.12 268 ALA A C 1
ATOM 2077 O O . ALA A 1 268 ? -8.213 -5.614 18.221 1.00 98.12 268 ALA A O 1
ATOM 2078 N N . ARG A 1 269 ? -7.064 -7.104 17.038 1.00 98.00 269 ARG A N 1
ATOM 2079 C CA . ARG A 1 269 ? -6.007 -7.232 18.053 1.00 98.00 269 ARG A CA 1
ATOM 2080 C C . ARG A 1 269 ? -5.352 -5.888 18.375 1.00 98.00 269 ARG A C 1
ATOM 2082 O O . ARG A 1 269 ? -5.119 -5.586 19.548 1.00 98.00 269 ARG A O 1
ATOM 2089 N N . HIS A 1 270 ? -5.057 -5.074 17.362 1.00 97.56 270 HIS A N 1
ATOM 2090 C CA . HIS A 1 270 ? -4.504 -3.736 17.578 1.00 97.56 270 HIS A CA 1
ATOM 2091 C C . HIS A 1 270 ? -5.467 -2.824 18.344 1.00 97.56 270 HIS A C 1
ATOM 2093 O O . HIS A 1 270 ? -5.039 -2.171 19.299 1.00 97.56 270 HIS A O 1
ATOM 2099 N N . TYR A 1 271 ? -6.755 -2.836 17.998 1.00 97.88 271 TYR A N 1
ATOM 2100 C CA . TYR A 1 271 ? -7.776 -2.083 18.727 1.00 97.88 271 TYR A CA 1
ATOM 2101 C C . TYR A 1 271 ? -7.876 -2.534 20.192 1.00 97.88 271 TYR A C 1
ATOM 2103 O O . TYR A 1 271 ? -7.827 -1.697 21.091 1.00 97.88 271 TYR A O 1
ATOM 2111 N N . TRP A 1 272 ? -7.929 -3.844 20.459 1.00 96.12 272 TRP A N 1
ATOM 2112 C CA . TRP A 1 272 ? -8.068 -4.405 21.812 1.00 96.12 272 TRP A CA 1
ATOM 2113 C C . TRP A 1 272 ? -6.892 -3.985 22.702 1.00 96.12 272 TRP A C 1
ATOM 2115 O O . TRP A 1 272 ? -7.068 -3.587 23.856 1.00 96.12 272 TRP A O 1
ATOM 2125 N N . ASN A 1 273 ? -5.684 -4.003 22.138 1.00 95.06 273 ASN A N 1
ATOM 2126 C CA . ASN A 1 273 ? -4.485 -3.537 22.825 1.00 95.06 273 ASN A CA 1
ATOM 2127 C C . ASN A 1 273 ? -4.513 -2.026 23.096 1.00 95.06 273 ASN A C 1
ATOM 2129 O O . ASN A 1 273 ? -4.028 -1.583 24.138 1.00 95.06 273 ASN A O 1
ATOM 2133 N N . ALA A 1 274 ? -5.085 -1.238 22.184 1.00 95.25 274 ALA A N 1
ATOM 2134 C CA . ALA A 1 274 ? -5.182 0.208 22.322 1.00 95.25 274 ALA A CA 1
ATOM 2135 C C . ALA A 1 274 ? -6.245 0.642 23.348 1.00 95.25 274 ALA A C 1
ATOM 2137 O O . ALA A 1 274 ? -5.994 1.591 24.086 1.00 95.25 274 ALA A O 1
ATOM 2138 N N . ILE A 1 275 ? -7.382 -0.055 23.468 1.00 94.81 275 ILE A N 1
ATOM 2139 C CA . ILE A 1 275 ? -8.453 0.327 24.410 1.00 94.81 275 ILE A CA 1
ATOM 2140 C C . ILE A 1 275 ? -8.167 -0.022 25.870 1.00 94.81 275 ILE A C 1
ATOM 2142 O O . ILE A 1 275 ? -8.813 0.529 26.757 1.00 94.81 275 ILE A O 1
ATOM 2146 N N . LYS A 1 276 ? -7.218 -0.924 26.150 1.00 90.94 276 LYS A N 1
ATOM 2147 C CA . LYS A 1 276 ? -6.962 -1.444 27.506 1.00 90.94 276 LYS A CA 1
ATOM 2148 C C . LYS A 1 276 ? -6.931 -0.363 28.607 1.00 90.94 276 LYS A C 1
ATOM 2150 O O . LYS A 1 276 ? -7.530 -0.601 29.655 1.00 90.94 276 LYS A O 1
ATOM 2155 N N . PRO A 1 277 ? -6.294 0.809 28.418 1.00 90.44 277 PRO A N 1
ATOM 2156 C CA . PRO A 1 277 ? -6.241 1.840 29.458 1.00 90.44 277 PRO A CA 1
ATOM 2157 C C . PRO A 1 277 ? -7.580 2.540 29.737 1.00 90.44 277 PRO A C 1
ATOM 2159 O O . PRO A 1 277 ? -7.751 3.089 30.816 1.00 90.44 277 PRO A O 1
ATOM 2162 N N . PHE A 1 278 ? -8.524 2.511 28.796 1.00 91.00 278 PHE A N 1
ATOM 2163 C CA . PHE A 1 278 ? -9.829 3.168 28.904 1.00 91.00 278 PHE A CA 1
ATOM 2164 C C . PHE A 1 278 ? -10.864 2.334 29.673 1.00 91.00 278 PHE A C 1
ATOM 2166 O O . PHE A 1 278 ? -11.812 2.872 30.228 1.00 91.00 278 PHE A O 1
ATOM 2173 N N . ILE A 1 279 ? -10.677 1.015 29.777 1.00 89.69 279 ILE A N 1
ATOM 2174 C CA . ILE A 1 279 ? -11.681 0.100 30.354 1.00 89.69 279 ILE A CA 1
ATOM 2175 C C . ILE A 1 279 ? -11.916 0.347 31.858 1.00 89.69 279 ILE A C 1
ATOM 2177 O O . ILE A 1 279 ? -12.949 -0.043 32.403 1.00 89.69 279 ILE A O 1
ATOM 2181 N N . VAL A 1 280 ? -10.974 0.998 32.544 1.00 88.50 280 VAL A N 1
ATOM 2182 C CA . VAL A 1 280 ? -11.062 1.256 33.989 1.00 88.50 280 VAL A CA 1
ATOM 2183 C C . VAL A 1 280 ? -12.120 2.318 34.315 1.00 88.50 280 VAL A C 1
ATOM 2185 O O . VAL A 1 280 ? -12.737 2.267 35.378 1.00 88.50 280 VAL A O 1
ATOM 2188 N N . GLU A 1 281 ? -12.375 3.254 33.400 1.00 89.75 281 GLU A N 1
ATOM 2189 C CA . GLU A 1 281 ? -13.275 4.381 33.633 1.00 89.75 281 GLU A CA 1
ATOM 2190 C C . GLU A 1 281 ? -14.680 4.093 33.065 1.00 89.75 281 GLU A C 1
ATOM 2192 O O . GLU A 1 281 ? -14.816 3.705 31.904 1.00 89.75 281 GLU A O 1
ATOM 2197 N N . PRO A 1 282 ? -15.768 4.263 33.846 1.00 91.81 282 PRO A N 1
ATOM 2198 C CA . PRO A 1 282 ? -17.128 3.989 33.370 1.00 91.81 282 PRO A CA 1
ATOM 2199 C C . PRO A 1 282 ? -17.539 4.807 32.142 1.00 91.81 282 PRO A C 1
ATOM 2201 O O . PRO A 1 282 ? -18.159 4.259 31.239 1.00 91.81 282 PRO A O 1
ATOM 2204 N N . ILE A 1 283 ? -17.172 6.090 32.103 1.00 92.00 283 ILE A N 1
ATOM 2205 C CA . ILE A 1 283 ? -17.502 6.993 30.991 1.00 92.00 283 ILE A CA 1
ATOM 2206 C C . ILE A 1 283 ? -16.791 6.538 29.715 1.00 92.00 283 ILE A C 1
ATOM 2208 O O . ILE A 1 283 ? -17.402 6.448 28.657 1.00 92.00 283 ILE A O 1
ATOM 2212 N N . GLU A 1 284 ? -15.514 6.183 29.826 1.00 92.31 284 GLU A N 1
ATOM 2213 C CA . GLU A 1 284 ? -14.729 5.687 28.698 1.00 92.31 284 GLU A CA 1
ATOM 2214 C C . GLU A 1 284 ? -15.269 4.359 28.155 1.00 92.31 284 GLU A C 1
ATOM 2216 O O . GLU A 1 284 ? -15.303 4.161 26.944 1.00 92.31 284 GLU A O 1
ATOM 2221 N N . ARG A 1 285 ? -15.757 3.459 29.019 1.00 92.31 285 ARG A N 1
ATOM 2222 C CA . ARG A 1 285 ? -16.426 2.227 28.566 1.00 92.31 285 ARG A CA 1
ATOM 2223 C C . ARG A 1 285 ? -17.665 2.508 27.721 1.00 92.31 285 ARG A C 1
ATOM 2225 O O . ARG A 1 285 ? -17.873 1.799 26.742 1.00 92.31 285 ARG A O 1
ATOM 2232 N N . GLU A 1 286 ? -18.446 3.526 28.074 1.00 93.38 286 GLU A N 1
ATOM 2233 C CA . GLU A 1 286 ? -19.613 3.926 27.282 1.00 93.38 286 GLU A CA 1
ATOM 2234 C C . GLU A 1 286 ? -19.188 4.464 25.908 1.00 93.38 286 GLU A C 1
ATOM 2236 O O . GLU A 1 286 ? -19.725 4.045 24.887 1.00 93.38 286 GLU A O 1
ATOM 2241 N N . LEU A 1 287 ? -18.148 5.305 25.858 1.00 92.81 287 LEU A N 1
ATOM 2242 C CA . LEU A 1 287 ? -17.601 5.832 24.598 1.00 92.81 287 LEU A CA 1
ATOM 2243 C C . LEU A 1 287 ? -17.008 4.742 23.689 1.00 92.81 287 LEU A C 1
ATOM 2245 O O . LEU A 1 287 ? -16.961 4.902 22.471 1.00 92.81 287 LEU A O 1
ATOM 2249 N N . LEU A 1 288 ? -16.542 3.634 24.267 1.00 94.62 288 LEU A N 1
ATOM 2250 C CA . LEU A 1 288 ? -16.000 2.495 23.527 1.00 94.62 288 LEU A CA 1
ATOM 2251 C C . LEU A 1 288 ? -17.063 1.526 23.013 1.00 94.62 288 LEU A C 1
ATOM 2253 O O . LEU A 1 288 ? -16.703 0.599 22.285 1.00 94.62 288 LEU A O 1
ATOM 2257 N N . ARG A 1 289 ? -18.336 1.713 23.370 1.00 94.25 289 ARG A N 1
ATOM 2258 C CA . ARG A 1 289 ? -19.401 0.779 23.017 1.00 94.25 289 ARG A CA 1
ATOM 2259 C C . ARG A 1 289 ? -19.601 0.672 21.509 1.00 94.25 289 ARG A C 1
ATOM 2261 O O . ARG A 1 289 ? -19.384 -0.403 20.957 1.00 94.25 289 ARG A O 1
ATOM 2268 N N . GLU A 1 290 ? -19.939 1.775 20.844 1.00 96.19 290 GLU A N 1
ATOM 2269 C CA . GLU A 1 290 ? -20.217 1.767 19.398 1.00 96.19 290 GLU A CA 1
ATOM 2270 C C . GLU A 1 290 ? -19.015 1.279 18.570 1.00 96.19 290 GLU A C 1
ATOM 2272 O O . GLU A 1 290 ? -19.191 0.427 17.696 1.00 96.19 290 GLU A O 1
ATOM 2277 N N . PRO A 1 291 ? -17.768 1.733 18.827 1.00 96.25 291 PRO A N 1
ATOM 2278 C CA . PRO A 1 291 ? -16.644 1.271 18.024 1.00 96.25 291 PRO A CA 1
ATOM 2279 C C . PRO A 1 291 ? -16.269 -0.191 18.323 1.00 96.25 291 PRO A C 1
ATOM 2281 O O . PRO A 1 291 ? -15.770 -0.880 17.435 1.00 96.25 291 PRO A O 1
ATOM 2284 N N . MET A 1 292 ? -16.538 -0.702 19.532 1.00 96.25 292 MET A N 1
ATOM 2285 C CA . MET A 1 292 ? -16.353 -2.122 19.857 1.00 96.25 292 MET A CA 1
ATOM 2286 C C . MET A 1 292 ? -17.401 -3.005 19.178 1.00 96.25 292 MET A C 1
ATOM 2288 O O . MET A 1 292 ? -17.035 -4.041 18.626 1.00 96.25 292 MET A O 1
ATOM 2292 N N . GLU A 1 293 ? -18.669 -2.587 19.177 1.00 96.94 293 GLU A N 1
ATOM 2293 C CA . GLU A 1 293 ? -19.747 -3.256 18.439 1.00 96.94 293 GLU A CA 1
ATOM 2294 C C . GLU A 1 293 ? -19.395 -3.337 16.947 1.00 96.94 293 GLU A C 1
ATOM 2296 O O . GLU A 1 293 ? -19.395 -4.430 16.386 1.00 96.94 293 GLU A O 1
ATOM 2301 N N . ALA A 1 294 ? -18.927 -2.238 16.343 1.00 97.69 294 ALA A N 1
ATOM 2302 C CA . ALA A 1 294 ? -18.494 -2.225 14.945 1.00 97.69 294 ALA A CA 1
ATOM 2303 C C . ALA A 1 294 ? -17.366 -3.230 14.640 1.00 97.69 294 ALA A C 1
ATOM 2305 O O . ALA A 1 294 ? -17.371 -3.865 13.585 1.00 97.69 294 ALA A O 1
ATOM 2306 N N . VAL A 1 295 ? -16.384 -3.397 15.537 1.00 98.00 295 VAL A N 1
ATOM 2307 C CA . VAL A 1 295 ? -15.318 -4.393 15.327 1.00 98.00 295 VAL A CA 1
ATOM 2308 C C . VAL A 1 295 ? -15.852 -5.820 15.473 1.00 98.00 295 VAL A C 1
ATOM 2310 O O . VAL A 1 295 ? -15.491 -6.684 14.676 1.00 98.00 295 VAL A O 1
ATOM 2313 N N . LEU A 1 296 ? -16.725 -6.077 16.450 1.00 97.50 296 LEU A N 1
ATOM 2314 C CA . LEU A 1 296 ? -17.340 -7.395 16.631 1.00 97.50 296 LEU A CA 1
ATOM 2315 C C . LEU A 1 296 ? -18.229 -7.781 15.441 1.00 97.50 296 LEU A C 1
ATOM 2317 O O . LEU A 1 296 ? -18.175 -8.925 14.996 1.00 97.50 296 LEU A O 1
ATOM 2321 N N . GLU A 1 297 ? -18.979 -6.831 14.881 1.00 97.56 297 GLU A N 1
ATOM 2322 C CA . GLU A 1 297 ? -19.753 -7.019 13.649 1.00 97.56 297 GLU A CA 1
ATOM 2323 C C . GLU A 1 297 ? -18.857 -7.388 12.463 1.00 97.56 297 GLU A C 1
ATOM 2325 O O . GLU A 1 297 ? -19.177 -8.317 11.719 1.00 97.56 297 GLU A O 1
ATOM 2330 N N . CYS A 1 298 ? -17.708 -6.714 12.311 1.00 97.44 298 CYS A N 1
ATOM 2331 C CA . CYS A 1 298 ? -16.738 -7.046 11.267 1.00 97.44 298 CYS A CA 1
ATOM 2332 C C . CYS A 1 298 ? -16.258 -8.497 11.401 1.00 97.44 298 CYS A C 1
ATOM 2334 O O . CYS A 1 298 ? -16.253 -9.218 10.408 1.00 97.44 298 CYS A O 1
ATOM 2336 N N . ILE A 1 299 ? -15.889 -8.923 12.619 1.00 97.06 299 ILE A N 1
ATOM 2337 C CA . ILE A 1 299 ? -15.418 -10.288 12.914 1.00 97.06 299 ILE A CA 1
ATOM 2338 C C . ILE A 1 299 ? -16.511 -11.318 12.617 1.00 97.06 299 ILE A C 1
ATOM 2340 O O . ILE A 1 299 ? -16.249 -12.313 11.944 1.00 97.06 299 ILE A O 1
ATOM 2344 N N . ALA A 1 300 ? -17.734 -11.082 13.094 1.00 96.25 300 ALA A N 1
ATOM 2345 C CA . ALA A 1 300 ? -18.852 -11.997 12.889 1.00 96.25 300 ALA A CA 1
ATOM 2346 C C . ALA A 1 300 ? -19.174 -12.175 11.397 1.00 96.25 300 ALA A C 1
ATOM 2348 O O . ALA A 1 300 ? -19.394 -13.296 10.945 1.00 96.25 300 ALA A O 1
ATOM 2349 N N . ALA A 1 301 ? -19.147 -11.084 10.627 1.00 95.12 301 ALA A N 1
ATOM 2350 C CA . ALA A 1 301 ? -19.425 -11.120 9.197 1.00 95.12 301 ALA A CA 1
ATOM 2351 C C . ALA A 1 301 ? -18.392 -11.939 8.407 1.00 95.12 301 ALA A C 1
ATOM 2353 O O . ALA A 1 301 ? -18.779 -12.695 7.521 1.00 95.12 301 ALA A O 1
ATOM 2354 N N . VAL A 1 302 ? -17.094 -11.825 8.719 1.00 94.00 302 VAL A N 1
ATOM 2355 C CA . VAL A 1 302 ? -16.071 -12.636 8.029 1.00 94.00 302 VAL A CA 1
ATOM 2356 C C . VAL A 1 302 ? -16.049 -14.087 8.501 1.00 94.00 302 VAL A C 1
ATOM 2358 O O . VAL A 1 302 ? -15.801 -14.966 7.688 1.00 94.00 302 VAL A O 1
ATOM 2361 N N . ALA A 1 303 ? -16.362 -14.358 9.771 1.00 91.94 303 ALA A N 1
ATOM 2362 C CA . ALA A 1 303 ? -16.440 -15.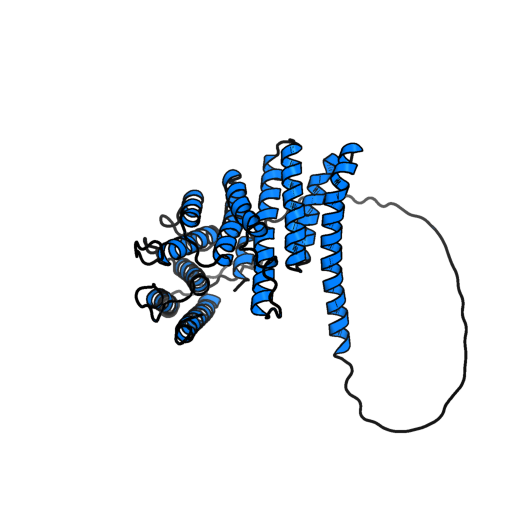725 10.285 1.00 91.94 303 ALA A CA 1
ATOM 2363 C C . ALA A 1 303 ? -17.597 -16.515 9.650 1.00 91.94 303 ALA A C 1
ATOM 2365 O O . ALA A 1 303 ? -17.428 -17.680 9.304 1.00 91.94 303 ALA A O 1
ATOM 2366 N N . ALA A 1 304 ? -18.754 -15.878 9.443 1.00 88.19 304 ALA A N 1
ATOM 2367 C CA . ALA A 1 304 ? -19.893 -16.513 8.777 1.00 88.19 304 ALA A CA 1
ATOM 2368 C C . ALA A 1 304 ? -19.580 -16.922 7.324 1.00 88.19 304 ALA A C 1
ATOM 2370 O O . ALA A 1 304 ? -20.077 -17.940 6.853 1.00 88.19 304 ALA A O 1
ATOM 2371 N N . ASN A 1 305 ? -18.732 -16.154 6.634 1.00 79.75 305 ASN A N 1
ATOM 2372 C CA . ASN A 1 305 ? -18.326 -16.445 5.258 1.00 79.75 305 ASN A CA 1
ATOM 2373 C C . ASN A 1 305 ? -17.322 -17.605 5.144 1.00 79.75 305 ASN A C 1
ATOM 2375 O O . ASN A 1 305 ? -17.195 -18.167 4.062 1.00 79.75 305 ASN A O 1
ATOM 2379 N N . GLU A 1 306 ? -16.587 -17.932 6.209 1.00 71.75 306 GLU A N 1
ATOM 2380 C CA . GLU A 1 306 ? -15.665 -19.079 6.229 1.00 71.75 306 GLU A CA 1
ATOM 2381 C C . GLU A 1 306 ? -16.432 -20.386 6.462 1.00 71.75 306 GLU A C 1
ATOM 2383 O O . GLU A 1 306 ? -16.244 -21.342 5.720 1.00 71.75 306 GLU A O 1
ATOM 2388 N N . VAL A 1 307 ? -17.377 -20.395 7.411 1.00 64.56 307 VAL A N 1
ATOM 2389 C CA . VAL A 1 307 ? -18.203 -21.581 7.713 1.00 64.56 307 VAL A CA 1
ATOM 2390 C C . VAL A 1 307 ? -19.043 -22.008 6.503 1.00 64.56 307 VAL A C 1
ATOM 2392 O O . VAL A 1 307 ? -19.128 -23.189 6.202 1.00 64.56 307 VAL A O 1
ATOM 2395 N N . GLY A 1 308 ? -19.598 -21.052 5.750 1.00 57.19 308 GLY A N 1
ATOM 2396 C CA . GLY A 1 308 ? -20.376 -21.368 4.548 1.00 57.19 308 GLY A CA 1
ATOM 2397 C C . GLY A 1 308 ? -19.569 -21.964 3.386 1.00 57.19 308 GLY A C 1
ATOM 2398 O O . GLY A 1 308 ? -20.179 -22.528 2.489 1.00 57.19 308 GLY A O 1
ATOM 2399 N N . LYS A 1 309 ? -18.232 -21.848 3.380 1.00 55.94 309 LYS A N 1
ATOM 2400 C CA . LYS A 1 309 ? -17.380 -22.516 2.378 1.00 55.94 309 LYS A CA 1
ATOM 2401 C C . LYS A 1 309 ? -17.076 -23.961 2.764 1.00 55.94 309 LYS A C 1
ATOM 2403 O O . LYS A 1 309 ? -17.039 -24.812 1.889 1.00 55.94 309 LYS A O 1
ATOM 2408 N N . GLU A 1 310 ? -16.891 -24.235 4.058 1.00 47.28 310 GLU A N 1
ATOM 2409 C CA . GLU A 1 310 ? -16.674 -25.602 4.554 1.00 47.28 310 GLU A CA 1
ATOM 2410 C C . GLU A 1 310 ? -17.914 -26.485 4.325 1.00 47.28 310 GLU A C 1
ATOM 2412 O O . GLU A 1 310 ? -17.772 -27.653 3.981 1.00 47.28 310 GLU A O 1
ATOM 2417 N N . ASP A 1 311 ? -19.119 -25.913 4.422 1.00 45.44 311 ASP A N 1
ATOM 2418 C CA . ASP A 1 311 ? -20.370 -26.632 4.147 1.00 45.44 311 ASP A CA 1
ATOM 2419 C C . ASP A 1 311 ? -20.620 -26.882 2.636 1.00 45.44 311 ASP A C 1
ATOM 2421 O O . ASP A 1 311 ? -21.340 -27.816 2.292 1.00 45.44 311 ASP A O 1
ATOM 2425 N N . GLU A 1 312 ? -20.051 -26.080 1.720 1.00 42.56 312 GLU A N 1
ATOM 2426 C CA . GLU A 1 312 ? -20.183 -26.281 0.259 1.00 42.56 312 GLU A CA 1
ATOM 2427 C C . GLU A 1 312 ? -19.202 -27.337 -0.288 1.00 42.56 312 GLU A C 1
ATOM 2429 O O . GLU A 1 312 ? -19.528 -28.026 -1.255 1.00 42.56 312 GLU A O 1
ATOM 2434 N N . ASP A 1 313 ? -18.034 -27.504 0.342 1.00 43.53 313 ASP A N 1
ATOM 2435 C CA . ASP A 1 313 ? -17.035 -28.511 -0.050 1.00 43.53 313 ASP A CA 1
ATOM 2436 C C . ASP A 1 313 ? -17.410 -29.941 0.414 1.00 43.53 313 ASP A C 1
ATOM 2438 O O . ASP A 1 313 ? -16.952 -30.919 -0.179 1.00 43.53 313 ASP A O 1
ATOM 2442 N N . ASP A 1 314 ? -18.278 -30.087 1.426 1.00 41.41 314 ASP A N 1
ATOM 2443 C CA . ASP A 1 314 ? -18.759 -31.392 1.920 1.00 41.41 314 ASP A CA 1
ATOM 2444 C C . ASP A 1 314 ? -19.909 -31.991 1.068 1.00 41.41 314 ASP A C 1
ATOM 2446 O O . ASP A 1 314 ? -20.225 -33.179 1.200 1.00 41.41 314 ASP A O 1
ATOM 2450 N N . ASP A 1 315 ? -20.511 -31.214 0.157 1.00 41.34 315 ASP A N 1
ATOM 2451 C CA . ASP A 1 315 ? -21.645 -31.646 -0.682 1.00 41.34 315 ASP A CA 1
ATOM 2452 C C . ASP A 1 315 ? -21.234 -32.202 -2.074 1.00 41.34 315 ASP A C 1
ATOM 2454 O O . ASP A 1 315 ? -22.085 -32.744 -2.787 1.00 41.34 315 ASP A O 1
ATOM 2458 N N . GLU A 1 316 ? -19.953 -32.147 -2.480 1.00 35.84 316 GLU A N 1
ATOM 2459 C CA . GLU A 1 316 ? -19.494 -32.691 -3.783 1.00 35.84 316 GLU A CA 1
ATOM 2460 C C . GLU A 1 316 ? -19.057 -34.174 -3.762 1.00 35.84 316 GLU A C 1
ATOM 2462 O O . GLU A 1 316 ? -18.874 -34.773 -4.824 1.00 35.84 316 GLU A O 1
ATOM 2467 N N . ASP A 1 317 ? -18.992 -34.832 -2.599 1.00 33.91 317 ASP A N 1
ATOM 2468 C CA . ASP A 1 317 ? -18.553 -36.234 -2.476 1.00 33.91 317 ASP A CA 1
ATOM 2469 C C . ASP A 1 317 ? -19.713 -37.222 -2.215 1.00 33.91 317 ASP A C 1
ATOM 2471 O O . ASP A 1 317 ? -19.653 -38.084 -1.340 1.00 33.91 317 ASP A O 1
ATOM 2475 N N . THR A 1 318 ? -20.811 -37.161 -2.983 1.00 34.03 318 THR A N 1
ATOM 2476 C CA . THR A 1 318 ? -21.794 -38.274 -3.017 1.00 34.03 318 THR A CA 1
ATOM 2477 C C . THR A 1 318 ? -22.489 -38.497 -4.368 1.00 34.03 318 THR A C 1
ATOM 2479 O O . THR A 1 318 ? -23.709 -38.571 -4.456 1.00 34.03 318 THR A O 1
ATOM 2482 N N . GLU A 1 319 ? -21.734 -38.776 -5.434 1.00 34.75 319 GLU A N 1
ATOM 2483 C CA . GLU A 1 319 ? -22.286 -39.531 -6.573 1.00 34.75 319 GLU A CA 1
ATOM 2484 C C . GLU A 1 319 ? -21.352 -40.653 -7.046 1.00 34.75 319 GLU A C 1
ATOM 2486 O O . GLU A 1 319 ? -20.540 -40.506 -7.953 1.00 34.75 319 GLU A O 1
ATOM 2491 N N . SER A 1 320 ? -21.539 -41.852 -6.487 1.00 29.30 320 SER A N 1
ATOM 2492 C CA . SER A 1 320 ? -21.529 -43.063 -7.314 1.00 29.30 320 SER A CA 1
ATOM 2493 C C . SER A 1 320 ? -22.299 -44.204 -6.648 1.00 29.30 320 SER A C 1
ATOM 2495 O O . SER A 1 320 ? -21.885 -44.804 -5.660 1.00 29.30 320 SER A O 1
ATOM 2497 N N . ALA A 1 321 ? -23.434 -44.556 -7.244 1.00 32.47 321 ALA A N 1
ATOM 2498 C CA . ALA A 1 321 ? -24.016 -45.883 -7.112 1.00 32.47 321 ALA A CA 1
ATOM 2499 C C . ALA A 1 321 ? -24.500 -46.347 -8.488 1.00 32.47 321 ALA A C 1
ATOM 2501 O O . ALA A 1 321 ? -25.033 -45.547 -9.259 1.00 32.47 321 ALA A O 1
ATOM 2502 N N . PRO A 1 322 ? -24.403 -47.656 -8.773 1.00 33.78 322 PRO A N 1
ATOM 2503 C CA . PRO A 1 322 ? -25.512 -48.291 -9.463 1.00 33.78 322 PRO A CA 1
ATOM 2504 C C . PRO A 1 322 ? -26.040 -49.549 -8.750 1.00 33.78 322 PRO A C 1
ATOM 2506 O O . PRO A 1 322 ? -25.314 -50.396 -8.240 1.00 33.78 322 PRO A O 1
ATOM 2509 N N . GLU A 1 323 ? -27.370 -49.598 -8.768 1.00 28.28 323 GLU A N 1
ATOM 2510 C CA . GLU A 1 323 ? -28.387 -50.601 -8.422 1.00 28.28 323 GLU A CA 1
ATOM 2511 C C . GLU A 1 323 ? -28.012 -52.093 -8.206 1.00 28.28 323 GLU A C 1
ATOM 2513 O O . GLU A 1 323 ? -27.388 -52.722 -9.059 1.00 28.28 323 GLU A O 1
ATOM 2518 N N . LYS A 1 324 ? -28.657 -52.752 -7.214 1.00 28.03 324 LYS A N 1
ATOM 2519 C CA . LYS A 1 324 ? -29.852 -53.624 -7.432 1.00 28.03 324 LYS A CA 1
ATOM 2520 C C . LYS A 1 324 ? -30.407 -54.332 -6.170 1.00 28.03 324 LYS A C 1
ATOM 2522 O O . LYS A 1 324 ? -29.707 -55.054 -5.478 1.00 28.03 324 LYS A O 1
ATOM 2527 N N . LYS A 1 325 ? -31.747 -54.258 -6.073 1.00 25.81 325 LYS A N 1
ATOM 2528 C CA . LYS A 1 325 ? -32.768 -55.239 -5.614 1.00 25.81 325 LYS A CA 1
ATOM 2529 C C . LYS A 1 325 ? -32.921 -55.669 -4.131 1.00 25.81 325 LYS A C 1
ATOM 2531 O O . LYS A 1 325 ? -32.247 -56.559 -3.639 1.00 25.81 325 LYS A O 1
ATOM 2536 N N . ALA A 1 326 ? -34.088 -55.246 -3.619 1.00 25.61 326 ALA A N 1
ATOM 2537 C CA . ALA A 1 326 ? -35.195 -56.056 -3.072 1.00 25.61 326 ALA A CA 1
ATOM 2538 C C . ALA A 1 326 ? -35.237 -56.444 -1.570 1.00 25.61 326 ALA A C 1
ATOM 2540 O O . ALA A 1 326 ? -34.581 -57.374 -1.121 1.00 25.61 326 ALA A O 1
ATOM 2541 N N . SER A 1 327 ? -36.254 -55.858 -0.912 1.00 23.94 327 SER A N 1
ATOM 2542 C CA . SER A 1 327 ? -37.288 -56.506 -0.073 1.00 23.94 327 SER A CA 1
ATOM 2543 C C . SER A 1 327 ? -37.275 -56.328 1.462 1.00 23.94 327 SER A C 1
ATOM 2545 O O . SER A 1 327 ? -36.388 -56.795 2.161 1.00 23.94 327 SER A O 1
ATOM 2547 N N . LYS A 1 328 ? -38.443 -55.829 1.925 1.00 26.19 328 LYS A N 1
ATOM 2548 C CA . LYS A 1 328 ? -39.141 -55.926 3.236 1.00 26.19 328 LYS A CA 1
ATOM 2549 C C . LYS A 1 328 ? -38.898 -54.857 4.330 1.00 26.19 328 LYS A C 1
ATOM 2551 O O . LYS A 1 328 ? -37.896 -54.838 5.025 1.00 26.19 328 LYS A O 1
ATOM 2556 N N . LYS A 1 329 ? -39.951 -54.044 4.529 1.00 23.36 329 LYS A N 1
ATOM 2557 C CA . LYS A 1 329 ? -40.375 -53.311 5.751 1.00 23.36 329 LYS A CA 1
ATOM 2558 C C . LYS A 1 329 ? -40.869 -54.288 6.850 1.00 23.36 329 LYS A C 1
ATOM 2560 O O . LYS A 1 329 ? -41.173 -55.429 6.494 1.00 23.36 329 LYS A O 1
ATOM 2565 N N . PRO A 1 330 ? -41.266 -53.819 8.056 1.00 43.44 330 PRO A N 1
ATOM 2566 C CA . PRO A 1 330 ? -40.784 -52.698 8.893 1.00 43.44 330 PRO A CA 1
ATOM 2567 C C . PRO A 1 330 ? -40.607 -53.147 10.377 1.00 43.44 330 PRO A C 1
ATOM 2569 O O . PRO A 1 330 ? -40.836 -54.313 10.671 1.00 43.44 330 PRO A O 1
ATOM 2572 N N . VAL A 1 331 ? -40.268 -52.243 11.315 1.00 25.59 331 VAL A N 1
ATOM 2573 C CA . VAL A 1 331 ? -40.959 -52.027 12.623 1.00 25.59 331 VAL A CA 1
ATOM 2574 C C . VAL A 1 331 ? -40.148 -51.087 13.549 1.00 25.59 331 VAL A C 1
ATOM 2576 O O . VAL A 1 331 ? -38.926 -51.063 13.515 1.00 25.59 331 VAL A O 1
ATOM 2579 N N . SER A 1 332 ? -40.924 -50.294 14.304 1.00 23.81 332 SER A N 1
ATOM 2580 C CA . SER A 1 332 ? -40.699 -49.336 15.414 1.00 23.81 332 SER A CA 1
ATOM 2581 C C . SER A 1 332 ? -39.460 -49.516 16.314 1.00 23.81 332 SER A C 1
ATOM 2583 O O . SER A 1 332 ? -38.929 -50.610 16.396 1.00 23.81 332 SER A O 1
ATOM 2585 N N . SER A 1 333 ? -38.973 -48.551 17.105 1.00 26.41 333 SER A N 1
ATOM 2586 C CA . SER A 1 333 ? -39.619 -47.619 18.067 1.00 26.41 333 SER A CA 1
ATOM 2587 C C . SER A 1 333 ? -38.497 -46.746 18.680 1.00 26.41 333 SER A C 1
ATOM 2589 O O . SER A 1 333 ? -37.405 -47.257 18.886 1.00 26.41 333 SER A O 1
ATOM 2591 N N . LYS A 1 334 ? -38.633 -45.421 18.830 1.00 24.55 334 LYS A N 1
ATOM 2592 C CA . LYS A 1 334 ? -39.201 -44.673 19.981 1.00 24.55 334 LYS A CA 1
ATOM 2593 C C . LYS A 1 334 ? -38.414 -44.810 21.309 1.00 24.55 334 LYS A C 1
ATOM 2595 O O . LYS A 1 334 ? -38.312 -45.910 21.836 1.00 24.55 334 LYS A O 1
ATOM 2600 N N . GLY A 1 335 ? -37.988 -43.668 21.869 1.00 26.12 335 GLY A N 1
ATOM 2601 C CA . GLY A 1 335 ? -37.435 -43.490 23.229 1.00 26.12 335 GLY A CA 1
ATOM 2602 C C . GLY A 1 335 ? -36.228 -42.540 23.209 1.00 26.12 335 GLY A C 1
ATOM 2603 O O . GLY A 1 335 ? -35.137 -42.981 22.893 1.00 26.12 335 GLY A O 1
ATOM 2604 N N . GLU A 1 336 ? -36.347 -41.210 23.259 1.00 24.31 336 GLU A N 1
ATOM 2605 C CA . GLU A 1 336 ? -36.855 -40.327 24.326 1.00 24.31 336 GLU A CA 1
ATOM 2606 C C . GLU A 1 336 ? -36.009 -40.343 25.621 1.00 24.31 336 GLU A C 1
ATOM 2608 O O . GLU A 1 336 ? -35.893 -41.380 26.268 1.00 24.31 336 GLU A O 1
ATOM 2613 N N . LYS A 1 337 ? -35.576 -39.127 26.017 1.00 25.19 337 LYS A N 1
ATOM 2614 C CA . LYS A 1 337 ? -35.202 -38.648 27.370 1.00 25.19 337 LYS A CA 1
ATOM 2615 C C . LYS A 1 337 ? -33.829 -39.040 27.926 1.00 25.19 337 LYS A C 1
ATOM 2617 O O . LYS A 1 337 ? -33.368 -40.150 27.758 1.00 25.19 337 LYS A O 1
ATOM 2622 N N . GLU A 1 338 ? -33.149 -38.232 28.733 1.00 24.45 338 GLU A N 1
ATOM 2623 C CA . GLU A 1 338 ? -33.153 -36.813 29.126 1.00 24.45 338 GLU A CA 1
ATOM 2624 C C . GLU A 1 338 ? -32.062 -36.725 30.219 1.00 24.45 338 GLU A C 1
ATOM 2626 O O . GLU A 1 338 ? -31.830 -37.694 30.937 1.00 24.45 338 GLU A O 1
ATOM 2631 N N . LYS A 1 339 ? -31.559 -35.511 30.458 1.00 25.72 339 LYS A N 1
ATOM 2632 C CA . LYS A 1 339 ? -31.145 -34.986 31.776 1.00 25.72 339 LYS A CA 1
ATOM 2633 C C . LYS A 1 339 ? -29.760 -35.328 32.377 1.00 25.72 339 LYS A C 1
ATOM 2635 O O . LYS A 1 339 ? -29.559 -36.328 33.048 1.00 25.72 339 LYS A O 1
ATOM 2640 N N . LYS A 1 340 ? -28.976 -34.238 32.390 1.00 24.00 340 LYS A N 1
ATOM 2641 C CA . LYS A 1 340 ? -28.536 -33.441 33.564 1.00 24.00 340 LYS A CA 1
ATOM 2642 C C . LYS A 1 340 ? -27.327 -33.901 34.394 1.00 24.00 340 LYS A C 1
ATOM 2644 O O . LYS A 1 340 ? -27.427 -34.845 35.162 1.00 24.00 340 LYS A O 1
ATOM 2649 N N . ALA A 1 341 ? -26.393 -32.937 34.450 1.00 25.02 341 ALA A N 1
ATOM 2650 C CA . ALA A 1 341 ? -25.768 -32.344 35.648 1.00 25.02 341 ALA A CA 1
ATOM 2651 C C . ALA A 1 341 ? -24.739 -33.241 36.379 1.00 25.02 341 ALA A C 1
ATOM 2653 O O . ALA A 1 341 ? -24.910 -34.442 36.455 1.00 25.02 341 ALA A O 1
ATOM 2654 N N . LYS A 1 342 ? -23.656 -32.756 36.991 1.00 24.64 342 LYS A N 1
ATOM 2655 C CA . LYS A 1 342 ? -23.308 -31.429 37.505 1.00 24.64 342 LYS A CA 1
ATOM 2656 C C . LYS A 1 342 ? -21.841 -31.471 37.982 1.00 24.64 342 LYS A C 1
ATOM 2658 O O . LYS A 1 342 ? -21.395 -32.517 38.432 1.00 24.64 342 LYS A O 1
ATOM 2663 N N . ASP A 1 343 ? -21.235 -30.286 38.029 1.00 24.27 343 ASP A N 1
ATOM 2664 C CA . ASP A 1 343 ? -20.309 -29.781 39.059 1.00 24.27 343 ASP A CA 1
ATOM 2665 C C . ASP A 1 343 ? -18.877 -30.330 39.257 1.00 24.27 343 ASP A C 1
ATOM 2667 O O . ASP A 1 343 ? -18.668 -31.479 39.630 1.00 24.27 343 ASP A O 1
ATOM 2671 N N . LYS A 1 344 ? -17.972 -29.324 39.289 1.00 25.38 344 LYS A N 1
ATOM 2672 C CA . LYS A 1 344 ? -16.876 -29.080 40.259 1.00 25.38 344 LYS A CA 1
ATOM 2673 C C . LYS A 1 344 ? -15.560 -29.830 40.056 1.00 25.38 344 LYS A C 1
ATOM 2675 O O . LYS A 1 344 ? -15.546 -30.974 39.648 1.00 25.38 344 LYS A O 1
ATOM 2680 N N . GLU A 1 345 ? -14.390 -29.301 40.403 1.00 23.00 345 GLU A N 1
ATOM 2681 C CA . GLU A 1 345 ? -13.855 -28.011 40.880 1.00 23.00 345 GLU A CA 1
ATOM 2682 C C . GLU A 1 345 ? -12.319 -28.181 40.767 1.00 23.00 345 GLU A C 1
ATOM 2684 O O . GLU A 1 345 ? -11.840 -29.291 40.534 1.00 23.00 345 GLU A O 1
ATOM 2689 N N . GLY A 1 346 ? -11.555 -27.091 40.804 1.00 21.95 346 GLY A N 1
ATOM 2690 C CA . GLY A 1 346 ? -10.222 -27.028 40.200 1.00 21.95 346 GLY A CA 1
ATOM 2691 C C . GLY A 1 346 ? -9.078 -27.715 40.948 1.00 21.95 346 GLY A C 1
ATOM 2692 O O . GLY A 1 346 ? -9.222 -28.156 42.080 1.00 21.95 346 GLY A O 1
ATOM 2693 N N . ASP A 1 347 ? -7.890 -27.664 40.341 1.00 23.66 347 ASP A N 1
ATOM 2694 C CA . ASP A 1 347 ? -6.672 -27.439 41.114 1.00 23.66 347 ASP A CA 1
ATOM 2695 C C . ASP A 1 347 ? -5.601 -26.696 40.302 1.00 23.66 347 ASP A C 1
ATOM 2697 O O . ASP A 1 347 ? -5.435 -26.873 39.094 1.00 23.66 347 ASP A O 1
ATOM 2701 N N . LYS A 1 348 ? -4.903 -25.809 41.008 1.00 24.00 348 LYS A N 1
ATOM 2702 C CA . LYS A 1 348 ? -3.796 -24.977 40.548 1.00 24.00 348 LYS A CA 1
ATOM 2703 C C . LYS A 1 348 ? -2.551 -25.839 40.374 1.00 24.00 348 LYS A C 1
ATOM 2705 O O . LYS A 1 348 ? -2.117 -26.490 41.321 1.00 24.00 348 LYS A O 1
ATOM 2710 N N . LYS A 1 349 ? -1.821 -25.652 39.272 1.00 25.34 349 LYS A N 1
ATOM 2711 C CA . LYS A 1 349 ? -0.364 -25.791 39.326 1.00 25.34 349 LYS A CA 1
ATOM 2712 C C . LYS A 1 349 ? 0.331 -24.699 38.529 1.00 25.34 349 LYS A C 1
ATOM 2714 O O . LYS A 1 349 ? -0.013 -24.376 37.400 1.00 25.34 349 LYS A O 1
ATOM 2719 N N . LYS A 1 350 ? 1.249 -24.075 39.249 1.00 23.28 350 LYS A N 1
ATOM 2720 C CA . LYS A 1 350 ? 2.047 -22.906 38.935 1.00 23.28 350 LYS A CA 1
ATOM 2721 C C . LYS A 1 350 ? 3.352 -23.442 38.367 1.00 23.28 350 LYS A C 1
ATOM 2723 O O . LYS A 1 350 ? 4.109 -24.015 39.139 1.00 23.28 350 LYS A O 1
ATOM 2728 N N . ASP A 1 351 ? 3.608 -23.235 37.082 1.00 24.20 351 ASP A N 1
ATOM 2729 C CA . ASP A 1 351 ? 4.946 -23.408 36.530 1.00 24.20 351 ASP A CA 1
ATOM 2730 C C . ASP A 1 351 ? 5.397 -22.163 35.776 1.00 24.20 351 ASP A C 1
ATOM 2732 O O . ASP A 1 351 ? 4.625 -21.380 35.226 1.00 24.20 351 ASP A O 1
ATOM 2736 N N . LYS A 1 352 ? 6.687 -21.928 35.951 1.00 24.84 352 LYS A N 1
ATOM 2737 C CA . LYS A 1 352 ? 7.399 -20.671 35.839 1.00 24.84 352 LYS A CA 1
ATOM 2738 C C . LYS A 1 352 ? 8.307 -20.824 34.631 1.00 24.84 352 LYS A C 1
ATOM 2740 O O . LYS A 1 352 ? 9.339 -21.473 34.759 1.00 24.84 352 LYS A O 1
ATOM 2745 N N . GLU A 1 353 ? 7.965 -20.221 33.499 1.00 23.75 353 GLU A N 1
ATOM 2746 C CA . GLU A 1 353 ? 8.850 -20.224 32.334 1.00 23.75 353 GLU A CA 1
ATOM 2747 C C . GLU A 1 353 ? 9.208 -18.819 31.855 1.00 23.75 353 GLU A C 1
ATOM 2749 O O . GLU A 1 353 ? 8.394 -17.902 31.782 1.00 23.75 353 GLU A O 1
ATOM 2754 N N . LYS A 1 354 ? 10.515 -18.668 31.623 1.00 26.41 354 LYS A N 1
ATOM 2755 C CA . LYS A 1 354 ? 11.205 -17.494 31.102 1.00 26.41 354 LYS A CA 1
ATOM 2756 C C . LYS A 1 354 ? 10.687 -17.177 29.703 1.00 26.41 354 LYS A C 1
ATOM 2758 O O . LYS A 1 354 ? 10.974 -17.925 28.777 1.00 26.41 354 LYS A O 1
ATOM 2763 N N . GLU A 1 355 ? 10.110 -16.001 29.517 1.00 22.00 355 GLU A N 1
ATOM 2764 C CA . GLU A 1 355 ? 9.866 -15.468 28.180 1.00 22.00 355 GLU A CA 1
ATOM 2765 C C . GLU A 1 355 ? 10.945 -14.428 27.833 1.00 22.00 355 GLU A C 1
ATOM 2767 O O . GLU A 1 355 ? 10.864 -13.243 28.154 1.00 22.00 355 GLU A O 1
ATOM 2772 N N . LYS A 1 356 ? 12.031 -14.907 27.215 1.00 25.89 356 LYS A N 1
ATOM 2773 C CA . LYS A 1 356 ? 12.877 -14.102 26.326 1.00 25.89 356 LYS A CA 1
ATOM 2774 C C . LYS A 1 356 ? 12.512 -14.516 24.904 1.00 25.89 356 LYS A C 1
ATOM 2776 O O . LYS A 1 356 ? 13.049 -15.491 24.397 1.00 25.89 356 LYS A O 1
ATOM 2781 N N . GLY A 1 357 ? 11.626 -13.761 24.272 1.00 22.06 357 GLY A N 1
ATOM 2782 C CA . GLY A 1 357 ? 11.298 -13.905 22.859 1.00 22.06 357 GLY A CA 1
ATOM 2783 C C . GLY A 1 357 ? 10.888 -12.547 22.317 1.00 22.06 357 GLY A C 1
ATOM 2784 O O . GLY A 1 357 ? 9.816 -12.049 22.636 1.00 22.06 357 GLY A O 1
ATOM 2785 N N . LYS A 1 358 ? 11.773 -11.900 21.554 1.00 22.02 358 LYS A N 1
ATOM 2786 C CA . LYS A 1 358 ? 11.411 -10.700 20.791 1.00 22.02 358 LYS A CA 1
ATOM 2787 C C . LYS A 1 358 ? 10.354 -11.112 19.754 1.00 22.02 358 LYS A C 1
ATOM 2789 O O . LYS A 1 358 ? 10.606 -12.088 19.049 1.00 22.02 358 LYS A O 1
ATOM 2794 N N . PRO A 1 359 ? 9.217 -10.410 19.620 1.00 23.64 359 PRO A N 1
ATOM 2795 C CA . PRO A 1 359 ? 8.278 -10.693 18.544 1.00 23.64 359 PRO A CA 1
ATOM 2796 C C . PRO A 1 359 ? 8.943 -10.355 17.205 1.00 23.64 359 PRO A C 1
ATOM 2798 O O . PRO A 1 359 ? 9.436 -9.243 17.005 1.00 23.64 359 PRO A O 1
ATOM 2801 N N . GLY A 1 360 ? 9.015 -11.360 16.332 1.00 23.81 360 GLY A N 1
ATOM 2802 C CA . GLY A 1 360 ? 9.642 -11.278 15.021 1.00 23.81 360 GLY A CA 1
ATOM 2803 C C . GLY A 1 360 ? 8.998 -10.201 14.153 1.00 23.81 360 GLY A C 1
ATOM 2804 O O . GLY A 1 360 ? 7.782 -10.172 13.969 1.00 23.81 360 GLY A O 1
ATOM 2805 N N . GLN A 1 361 ? 9.839 -9.324 13.608 1.00 23.73 361 GLN A N 1
ATOM 2806 C CA . GLN A 1 361 ? 9.511 -8.503 12.451 1.00 23.73 361 GLN A CA 1
ATOM 2807 C C . GLN A 1 361 ? 9.314 -9.446 11.261 1.00 23.73 361 GLN A C 1
ATOM 2809 O O . GLN A 1 361 ? 10.273 -9.855 10.612 1.00 23.73 361 GLN A O 1
ATOM 2814 N N . TYR A 1 362 ? 8.069 -9.831 10.993 1.00 26.06 362 TYR A N 1
ATOM 2815 C CA . TYR A 1 362 ? 7.715 -10.393 9.698 1.00 26.06 362 TYR A CA 1
ATOM 2816 C C . TYR A 1 362 ? 7.920 -9.285 8.661 1.00 26.06 362 TYR A C 1
ATOM 2818 O O . TYR A 1 362 ? 7.254 -8.251 8.711 1.00 26.06 362 TYR A O 1
ATOM 2826 N N . ASN A 1 363 ? 8.889 -9.479 7.763 1.00 27.80 363 ASN A N 1
ATOM 2827 C CA . ASN A 1 363 ? 9.156 -8.605 6.622 1.00 27.80 363 ASN A CA 1
ATOM 2828 C C . ASN A 1 363 ? 7.930 -8.591 5.692 1.00 27.80 363 ASN A C 1
ATOM 2830 O O . ASN A 1 363 ? 7.856 -9.329 4.712 1.00 27.80 363 ASN A O 1
ATOM 2834 N N . HIS A 1 364 ? 6.959 -7.733 6.010 1.00 33.62 364 HIS A N 1
ATOM 2835 C CA . HIS A 1 364 ? 5.730 -7.522 5.242 1.00 33.62 364 HIS A CA 1
ATOM 2836 C C . HIS A 1 364 ? 5.994 -7.018 3.813 1.00 33.62 364 HIS A C 1
ATOM 2838 O O . HIS A 1 364 ? 5.119 -7.120 2.957 1.00 33.62 364 HIS A O 1
ATOM 2844 N N . THR A 1 365 ? 7.206 -6.534 3.528 1.00 32.84 365 THR A N 1
ATOM 2845 C CA . THR A 1 365 ? 7.636 -6.082 2.199 1.00 32.84 365 THR A CA 1
ATOM 2846 C C . THR A 1 365 ? 7.655 -7.219 1.170 1.00 32.84 365 THR A C 1
ATOM 2848 O O . THR A 1 365 ? 7.389 -6.977 -0.001 1.00 32.84 365 THR A O 1
ATOM 2851 N N . LEU A 1 366 ? 7.872 -8.471 1.599 1.00 30.25 366 LEU A N 1
ATOM 2852 C CA . LEU A 1 366 ? 7.828 -9.642 0.710 1.00 30.25 366 LEU A CA 1
ATOM 2853 C C . LEU A 1 366 ? 6.398 -10.113 0.392 1.00 30.25 366 LEU A C 1
ATOM 2855 O O . LEU A 1 366 ? 6.199 -10.772 -0.625 1.00 30.25 366 LEU A O 1
ATOM 2859 N N . CYS A 1 367 ? 5.387 -9.753 1.194 1.00 30.23 367 CYS A N 1
ATOM 2860 C CA . CYS A 1 367 ? 3.997 -10.133 0.897 1.00 30.23 367 CYS A CA 1
ATOM 2861 C C . CYS A 1 367 ? 3.407 -9.370 -0.295 1.00 30.23 367 CYS A C 1
ATOM 2863 O O . CYS A 1 367 ? 2.514 -9.888 -0.956 1.00 30.23 367 CYS A O 1
ATOM 2865 N N . LEU A 1 368 ? 3.919 -8.181 -0.623 1.00 35.88 368 LEU A N 1
ATOM 2866 C CA . LEU A 1 368 ? 3.442 -7.426 -1.787 1.00 35.88 368 LEU A CA 1
ATOM 2867 C C . LEU A 1 368 ? 3.938 -8.002 -3.123 1.00 35.88 368 LEU A C 1
ATOM 2869 O O . LEU A 1 368 ? 3.345 -7.711 -4.154 1.00 35.88 368 LEU A O 1
ATOM 2873 N N . LEU A 1 369 ? 4.956 -8.869 -3.106 1.00 33.50 369 LEU A N 1
ATOM 2874 C CA . LEU A 1 369 ? 5.393 -9.628 -4.283 1.00 33.50 369 LEU A CA 1
ATOM 2875 C C . LEU A 1 369 ? 4.505 -10.851 -4.578 1.00 33.50 369 LEU A C 1
ATOM 2877 O O . LEU A 1 369 ? 4.702 -11.495 -5.601 1.00 33.50 369 LEU A O 1
ATOM 2881 N N . ARG A 1 370 ? 3.535 -11.185 -3.711 1.00 30.28 370 ARG A N 1
ATOM 2882 C CA . ARG A 1 370 ? 2.596 -12.303 -3.934 1.00 30.28 370 ARG A CA 1
ATOM 2883 C C . ARG A 1 370 ? 1.292 -11.920 -4.630 1.00 30.28 370 ARG A C 1
ATOM 2885 O O . ARG A 1 370 ? 0.512 -12.812 -4.940 1.00 30.28 370 ARG A O 1
ATOM 2892 N N . TYR A 1 371 ? 1.062 -10.639 -4.899 1.00 30.70 371 TYR A N 1
ATOM 2893 C CA . TYR A 1 371 ? -0.100 -10.187 -5.661 1.00 30.70 371 TYR A CA 1
ATOM 2894 C C . TYR A 1 371 ? 0.325 -9.742 -7.059 1.00 30.70 371 TYR A C 1
ATOM 2896 O O . TYR A 1 371 ? 0.303 -8.550 -7.339 1.00 30.70 371 TYR A O 1
ATOM 2904 N N . HIS A 1 372 ? 0.734 -10.693 -7.904 1.00 30.86 372 HIS A N 1
ATOM 2905 C CA . HIS A 1 372 ? 0.604 -10.638 -9.364 1.00 30.86 372 HIS A CA 1
ATOM 2906 C C . HIS A 1 372 ? 0.771 -12.022 -9.979 1.00 30.86 372 HIS A C 1
ATOM 2908 O O . HIS A 1 372 ? 1.771 -12.693 -9.639 1.00 30.86 372 HIS A O 1
#

Foldseek 3Di:
DDDDDQQVVLLVLLVVLLVVLCVLCVVLPDDDDDPDDDDDDDDDDPVVVSLVVSLVSLVVSQVQQLPPDPSNPDAVVSCLSSLLSNLVSCQSNVHADDQQLGDPPVPLPGCSLVSNLSNLLSLLLCPPVPTDHNPPRRDDLVVSVVSLVSHPHPAPLSNLLSLLSSLVSCLVVLNLVSVLVSLVSNLVCCVDPNQLVVVDDPDDDPVSLVSNLSSLVSNLSSLQSNLVSLVVVVPPPVVSLVSSLVSLLSSLVSCLSSLHLVSLVVSVVSNVVSCVVQPVDPVSVVVCVVSNVSSVVSNVSSVVVVVVVVVVVVPPPDDDDDDDDDDDDDDDDDDDDDDDYDDDDDDDDDDDDDDPDDPDDPSCSVVVVVPD

Secondary structure (DSSP, 8-state):
----SSHHHHHHHHHHHHHHHHHHHGGGSPPPPPSS-PPPP---SSHHHHHHHHHHHHHHHHHHTSSSSGGG---HHHHHHHHHHHHHHHHHTTPPPPTTSS-----TTSSHHHHHHHHHHHHHHTTTSSSPP-TTTSPPHHHHHHHHHT---S-HHHHHHHHHHHHHHHHHTT-HHHHHHHHHHHHHHHHSTT-GGG---SS--HHHHHHHHHHHHHHHHHHHHHHHHHHHH-TT-HHHHHHHHHHHHHHHHHHHHHT-HHHHHHHHHHHHHHHGGGTTSHHHHHHTHHHHHHHHHHHHHHHHHHHHHHHHHTTSS----------------------------------------PPP---GGGGGGG--

Radius of gyration: 27.13 Å; chains: 1; bounding box: 72×73×73 Å

InterPro domains:
  IPR039586 Cilia- and flagella-associated protein 46 [PTHR15977] (1-313)

pLDDT: mean 75.49, std 25.91, range [21.95, 98.56]